Protein AF-A0A075AWJ6-F1 (afdb_monomer_lite)

Organism: Rozella allomycis (strain CSF55) (NCBI:txid988480)

pLDDT: mean 79.57, std 22.64, range [29.86, 98.69]

Foldseek 3Di:
DQDDLLQFQADPPCRSVCLVVCVVVPPPDPDPLVVVLLVPALVNVLVVLLVVLVVVLVVLVVVLVVCCVPVFVVVVVVLVVVLVVLLVVLVCLLVVLVVQLVVLVVQLVVLVVQLVVLVVVLVVLVVVLPPDDDPVNVVSVVVNVVSVVSNVVSVVSNVVSVVSSVVSVVSNVVSNVVSVVSVVVSVVVVVVSVVVSVVVSVVSVVVSVVSSVVSVVSSVVSVVSRDPSVSSVSCSVSRGPHRDHDDDDDDDDPDDPDDDDDDPPPPPPPPVPPPPPCPDDPPVVVVVVVVVVVVPPDDDPPPDPPPPDDDPDPPDDDDDDPPPPPD

Sequence (327 aa):
MSFQFSESFWGNNEDGYKAIRSWLKGIKISSLEFQNFISQSTTRNATETFLLEFERIANSHAKFAQDLKEIVQQPLNEWSLDQSKERKKCKEIMKNTLKNKQNYEMIALKCEEKYHYHCKDFDTLQSSKIGLSGKDYEKLENKIRKAQQLKEESEKEYRVAITKAQDSYHVWRNGTKEALEKLQQLEELRLNQLKVNLMLISNISASVHSSNTMSYDVVRQSLEKCAASKDLDLFIEQFGTGNVIPDALHFKDYYVHSPHTIEDNISIMTIKSGNYVENGTPTSEKSENKLSSFFTKKSPPKQIVEELWVAPDEDILPQIDPNDTNL

Structure (mmCIF, N/CA/C/O backbone):
data_AF-A0A075AWJ6-F1
#
_entry.id   AF-A0A075AWJ6-F1
#
loop_
_atom_site.group_PDB
_atom_site.id
_atom_site.type_symbol
_atom_site.label_atom_id
_atom_site.label_alt_id
_atom_site.label_comp_id
_atom_site.label_asym_id
_atom_site.label_entity_id
_atom_site.label_seq_id
_atom_site.pdbx_PDB_ins_code
_atom_site.Cartn_x
_atom_site.Cartn_y
_atom_site.Cartn_z
_atom_site.occupancy
_atom_site.B_iso_or_equiv
_atom_site.auth_seq_id
_atom_site.auth_comp_id
_atom_site.auth_asym_id
_atom_site.auth_atom_id
_atom_site.pdbx_PDB_model_num
ATOM 1 N N . MET A 1 1 ? 37.959 -4.507 -55.971 1.00 48.84 1 MET A N 1
ATOM 2 C CA . MET A 1 1 ? 39.207 -3.738 -56.138 1.00 48.84 1 MET A CA 1
ATOM 3 C C . MET A 1 1 ? 38.972 -2.487 -55.314 1.00 48.84 1 MET A C 1
ATOM 5 O O . MET A 1 1 ? 37.984 -1.831 -55.592 1.00 48.84 1 MET A O 1
ATOM 9 N N . SER A 1 2 ? 39.696 -2.283 -54.212 1.00 53.38 2 SER A N 1
ATOM 10 C CA . SER A 1 2 ? 39.440 -1.128 -53.335 1.00 53.38 2 SER A CA 1
ATOM 11 C C . SER A 1 2 ? 39.867 0.123 -54.087 1.00 53.38 2 SER A C 1
ATOM 13 O O . SER A 1 2 ? 41.042 0.225 -54.437 1.00 53.38 2 SER A O 1
ATOM 15 N N . PHE A 1 3 ? 38.937 1.031 -54.369 1.00 66.94 3 PHE A N 1
ATOM 16 C CA . PHE A 1 3 ? 39.284 2.266 -55.058 1.00 66.94 3 PHE A CA 1
ATOM 17 C C . PHE A 1 3 ? 40.067 3.172 -54.098 1.00 66.94 3 PHE A C 1
ATOM 19 O O . PHE A 1 3 ? 39.652 3.402 -52.960 1.00 66.94 3 PHE A O 1
ATOM 26 N N . GLN A 1 4 ? 41.226 3.674 -54.532 1.00 80.88 4 GLN A N 1
ATOM 27 C CA . GLN A 1 4 ? 42.004 4.635 -53.753 1.00 80.88 4 GLN A CA 1
ATOM 28 C C . GLN A 1 4 ? 41.717 6.063 -54.210 1.00 80.88 4 GLN A C 1
ATOM 30 O O . GLN A 1 4 ? 41.593 6.348 -55.404 1.00 80.88 4 GLN A O 1
ATOM 35 N N . PHE A 1 5 ? 41.675 7.001 -53.259 1.00 82.31 5 PHE A N 1
ATOM 36 C CA . PHE A 1 5 ? 41.497 8.421 -53.583 1.00 82.31 5 PHE A CA 1
ATOM 37 C C . PHE A 1 5 ? 42.645 8.937 -54.461 1.00 82.31 5 PHE A C 1
ATOM 39 O O . PHE A 1 5 ? 42.409 9.668 -55.420 1.00 82.31 5 PHE A O 1
ATOM 46 N N . SER A 1 6 ? 4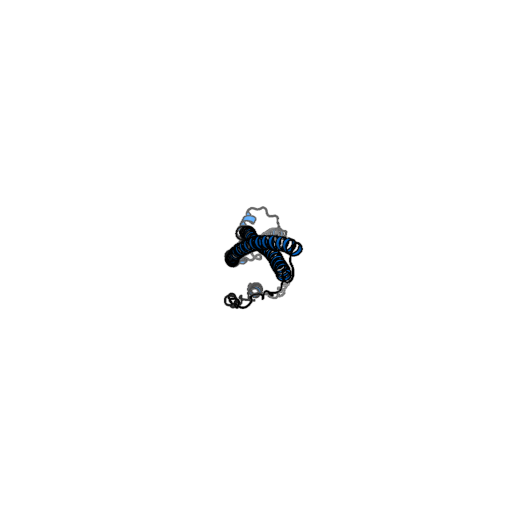3.869 8.479 -54.186 1.00 82.50 6 SER A N 1
ATOM 47 C CA . SER A 1 6 ? 45.076 8.746 -54.976 1.00 82.50 6 SER A CA 1
ATOM 48 C C . SER A 1 6 ? 45.034 8.197 -56.398 1.00 82.50 6 SER A C 1
ATOM 50 O O . SER A 1 6 ? 45.945 8.479 -57.162 1.00 82.50 6 SER A O 1
ATOM 52 N N . GLU A 1 7 ? 44.023 7.419 -56.770 1.00 83.38 7 GLU A N 1
ATOM 53 C CA . GLU A 1 7 ? 43.865 6.859 -58.116 1.00 83.38 7 GLU A CA 1
ATOM 54 C C . GLU A 1 7 ? 42.615 7.399 -58.822 1.00 83.38 7 GLU A C 1
ATOM 56 O O . GLU A 1 7 ? 42.459 7.192 -60.020 1.00 83.38 7 GLU A O 1
ATOM 61 N N . SER A 1 8 ? 41.739 8.113 -58.104 1.00 84.38 8 SER A N 1
ATOM 62 C CA . SER A 1 8 ? 40.376 8.412 -58.576 1.00 84.38 8 SER A CA 1
ATOM 63 C C . SER A 1 8 ? 40.001 9.898 -58.568 1.00 84.38 8 SER A C 1
ATOM 65 O O . SER A 1 8 ? 38.959 10.273 -59.109 1.00 84.38 8 SER A O 1
ATOM 67 N N . PHE A 1 9 ? 40.833 10.751 -57.964 1.00 85.94 9 PHE A N 1
ATOM 68 C CA . PHE A 1 9 ? 40.625 12.201 -57.889 1.00 85.94 9 PHE A CA 1
ATOM 69 C C . PHE A 1 9 ? 41.696 12.966 -58.676 1.00 85.94 9 PHE A C 1
ATOM 71 O O . PHE A 1 9 ? 42.415 13.806 -58.132 1.00 85.94 9 PHE A O 1
ATOM 78 N N . TRP A 1 10 ? 41.790 12.671 -59.972 1.00 86.00 10 TRP A N 1
ATOM 79 C CA . TRP A 1 10 ? 42.642 13.376 -60.933 1.00 86.00 10 TRP A CA 1
ATOM 80 C C . TRP A 1 10 ? 41.796 14.095 -61.992 1.00 86.00 10 TRP A C 1
ATOM 82 O O . TRP A 1 10 ? 40.671 14.496 -61.703 1.00 86.00 10 TRP A O 1
ATOM 92 N N . GLY A 1 11 ? 42.320 14.320 -63.194 1.00 80.88 11 GLY A N 1
ATOM 93 C CA . GLY A 1 11 ? 41.639 15.069 -64.250 1.00 80.88 11 GLY A CA 1
ATOM 94 C C . GLY A 1 11 ? 42.283 16.422 -64.549 1.00 80.88 11 GLY A C 1
ATOM 95 O O . GLY A 1 11 ? 43.162 16.909 -63.833 1.00 80.88 11 GLY A O 1
ATOM 96 N N . ASN A 1 12 ? 41.856 17.020 -65.658 1.00 75.81 12 ASN A N 1
ATOM 97 C CA . ASN A 1 12 ? 42.419 18.269 -66.162 1.00 75.81 12 ASN A CA 1
ATOM 98 C C . ASN A 1 12 ? 42.010 19.464 -65.284 1.00 75.81 12 ASN A C 1
ATOM 100 O O . ASN A 1 12 ? 41.046 19.400 -64.533 1.00 75.81 12 ASN A O 1
ATOM 104 N N . ASN A 1 13 ? 42.736 20.582 -65.382 1.00 78.88 13 ASN A N 1
ATOM 105 C CA . ASN A 1 13 ? 42.351 21.860 -64.761 1.00 78.88 13 ASN A CA 1
ATOM 106 C C . ASN A 1 13 ? 42.054 21.807 -63.245 1.00 78.88 13 ASN A C 1
ATOM 108 O O . ASN A 1 13 ? 41.210 22.564 -62.758 1.00 78.88 13 ASN A O 1
ATOM 112 N N . GLU A 1 14 ? 42.769 20.963 -62.494 1.00 82.06 14 GLU A N 1
ATOM 113 C CA . GLU A 1 14 ? 42.639 20.826 -61.033 1.00 82.06 14 GLU A CA 1
ATOM 114 C C . GLU A 1 14 ? 41.273 20.286 -60.558 1.00 82.06 14 GLU A C 1
ATOM 116 O O . GLU A 1 14 ? 40.878 20.535 -59.416 1.00 82.06 14 GLU A O 1
ATOM 121 N N . ASP A 1 15 ? 40.534 19.552 -61.397 1.00 82.50 15 ASP A N 1
ATOM 122 C CA . ASP A 1 15 ? 39.178 19.077 -61.079 1.00 82.50 15 ASP A CA 1
ATOM 123 C C . ASP A 1 15 ? 39.127 18.214 -59.805 1.00 82.50 15 ASP A C 1
ATOM 125 O O . ASP A 1 15 ? 38.315 18.483 -58.915 1.00 82.50 15 ASP A O 1
ATOM 129 N N . GLY A 1 16 ? 40.056 17.265 -59.640 1.00 83.56 16 GLY A N 1
ATOM 130 C CA . GLY A 1 16 ? 40.158 16.456 -58.417 1.00 83.56 16 GLY A CA 1
ATOM 131 C C . GLY A 1 16 ? 40.450 17.276 -57.156 1.00 83.56 16 GLY A C 1
ATOM 132 O O . GLY A 1 16 ? 39.818 17.085 -56.113 1.00 83.56 16 GLY A O 1
ATOM 133 N N . TYR A 1 17 ? 41.338 18.273 -57.257 1.00 83.31 17 TYR A N 1
ATOM 134 C CA . TYR A 1 17 ? 41.622 19.202 -56.158 1.00 83.31 17 TYR A CA 1
ATOM 135 C C . TYR A 1 17 ? 40.389 20.040 -55.799 1.00 83.31 17 TYR A C 1
ATOM 137 O O . TYR A 1 17 ? 40.070 20.201 -54.618 1.00 83.31 17 TYR A O 1
ATOM 145 N N . LYS A 1 18 ? 39.664 20.554 -56.799 1.00 83.31 18 LYS A N 1
ATOM 146 C CA . LYS A 1 18 ? 38.433 21.327 -56.598 1.00 83.31 18 LYS A CA 1
ATOM 147 C C . LYS A 1 18 ? 37.347 20.480 -55.941 1.00 83.31 18 LYS A C 1
ATOM 149 O O . LYS A 1 18 ? 36.736 20.964 -54.989 1.00 83.31 18 LYS A O 1
ATOM 154 N N . ALA A 1 19 ? 37.148 19.236 -56.379 1.00 81.56 19 ALA A N 1
ATOM 155 C CA . ALA A 1 19 ? 36.161 18.314 -55.817 1.00 81.56 19 ALA A CA 1
ATOM 156 C C . ALA A 1 19 ? 36.423 18.029 -54.326 1.00 81.56 19 ALA A C 1
ATOM 158 O O . ALA A 1 19 ? 35.561 18.305 -53.485 1.00 81.56 19 ALA A O 1
ATOM 159 N N . ILE A 1 20 ? 37.640 17.595 -53.971 1.00 83.06 20 ILE A N 1
ATOM 160 C CA . ILE A 1 20 ? 38.018 17.309 -52.575 1.00 83.06 20 ILE A CA 1
ATOM 161 C C . ILE A 1 20 ? 37.979 18.577 -51.720 1.00 83.06 20 ILE A C 1
ATOM 163 O O . ILE A 1 20 ? 37.466 18.560 -50.602 1.00 83.06 20 ILE A O 1
ATOM 167 N N . ARG A 1 21 ? 38.497 19.706 -52.222 1.00 81.69 21 ARG A N 1
ATOM 168 C CA . ARG A 1 21 ? 38.494 20.975 -51.479 1.00 81.69 21 ARG A CA 1
ATOM 169 C C . ARG A 1 21 ? 37.079 21.462 -51.202 1.00 81.69 21 ARG A C 1
ATOM 171 O O . ARG A 1 21 ? 36.834 22.024 -50.135 1.00 81.69 21 ARG A O 1
ATOM 178 N N . SER A 1 22 ? 36.178 21.289 -52.162 1.00 78.06 22 SER A N 1
ATOM 179 C CA . SER A 1 22 ? 34.771 21.624 -51.992 1.00 78.06 22 SER A CA 1
ATOM 180 C C . SER A 1 22 ? 34.176 20.758 -50.880 1.00 78.06 22 SER A C 1
ATOM 182 O O . SER A 1 22 ? 33.694 21.305 -49.891 1.00 78.06 22 SER A O 1
ATOM 184 N N . TRP A 1 23 ? 34.351 19.433 -50.952 1.00 74.56 23 TRP A N 1
ATOM 185 C CA . TRP A 1 23 ? 33.930 18.493 -49.906 1.00 74.56 23 TRP A CA 1
ATOM 186 C C . TRP A 1 23 ? 34.481 18.847 -48.509 1.00 74.56 23 TRP A C 1
ATOM 188 O O . TRP A 1 23 ? 33.704 18.998 -47.566 1.00 74.56 23 TRP A O 1
ATOM 198 N N . LEU A 1 24 ? 35.792 19.090 -48.380 1.00 76.94 24 LEU A N 1
ATOM 199 C CA . LEU A 1 24 ? 36.459 19.453 -47.117 1.00 76.94 24 LEU A CA 1
ATOM 200 C C . LEU A 1 24 ? 35.957 20.765 -46.507 1.00 76.94 24 LEU A C 1
ATOM 202 O O . LEU A 1 24 ? 35.976 20.928 -45.289 1.00 76.94 24 LEU A O 1
ATOM 206 N N . LYS A 1 25 ? 35.513 21.718 -47.333 1.00 74.94 25 LYS A N 1
ATOM 207 C CA . LYS A 1 25 ? 34.946 22.987 -46.857 1.00 74.94 25 LYS A CA 1
ATOM 208 C C . LYS A 1 25 ? 33.529 22.840 -46.302 1.00 74.94 25 LYS A C 1
ATOM 210 O O . LYS A 1 25 ? 32.949 23.846 -45.899 1.00 74.94 25 LYS A O 1
ATOM 215 N N . GLY A 1 26 ? 32.988 21.620 -46.262 1.00 63.88 26 GLY A N 1
ATOM 216 C CA . GLY A 1 26 ? 31.634 21.359 -45.805 1.00 63.88 26 GLY A CA 1
ATOM 217 C C . GLY A 1 26 ? 30.651 22.086 -46.706 1.00 63.88 26 GLY A C 1
ATOM 218 O O . GLY A 1 26 ? 30.010 23.050 -46.286 1.00 63.88 26 GLY A O 1
ATOM 219 N N . ILE A 1 27 ? 30.551 21.669 -47.972 1.00 55.56 27 ILE A N 1
ATOM 220 C CA . ILE A 1 27 ? 29.470 22.177 -48.812 1.00 55.56 27 ILE A CA 1
ATOM 221 C C . ILE A 1 27 ? 28.159 21.861 -48.081 1.00 55.56 27 ILE A C 1
ATOM 223 O O . ILE A 1 27 ? 27.871 20.711 -47.745 1.00 55.56 27 ILE A O 1
ATOM 227 N N . LYS A 1 28 ? 27.343 22.893 -47.855 1.00 52.22 28 LYS A N 1
ATOM 228 C CA . LYS A 1 28 ? 25.908 22.749 -47.602 1.00 52.22 28 LYS A CA 1
ATOM 229 C C . LYS A 1 28 ? 25.271 22.153 -48.864 1.00 52.22 28 LYS A C 1
ATOM 231 O O . LYS A 1 28 ? 24.690 22.883 -49.662 1.00 52.22 28 LYS A O 1
ATOM 236 N N . ILE A 1 29 ? 25.464 20.859 -49.122 1.00 51.81 29 ILE A N 1
ATOM 237 C CA . ILE A 1 29 ? 24.935 20.216 -50.327 1.00 51.81 29 ILE A CA 1
ATOM 238 C C . ILE A 1 29 ? 23.455 19.940 -50.094 1.00 51.81 29 ILE A C 1
ATOM 240 O O . ILE A 1 29 ? 23.087 19.010 -49.384 1.00 51.81 29 ILE A O 1
ATOM 244 N N . SER A 1 30 ? 22.608 20.753 -50.722 1.00 53.19 30 SER A N 1
ATOM 245 C CA . SER A 1 30 ? 21.189 20.456 -50.927 1.00 53.19 30 SER A CA 1
ATOM 246 C C . SER A 1 30 ? 20.942 19.607 -52.186 1.00 53.19 30 SER A C 1
ATOM 248 O O . SER A 1 30 ? 19.797 19.496 -52.613 1.00 53.19 30 SER A O 1
ATOM 250 N N . SER A 1 31 ? 21.988 19.065 -52.830 1.00 60.31 31 SER A N 1
ATOM 251 C CA . SER A 1 31 ? 21.837 18.192 -54.002 1.00 60.31 31 SER A CA 1
ATOM 252 C C . SER A 1 31 ? 21.219 16.857 -53.590 1.00 60.31 31 SER A C 1
ATOM 254 O O . SER A 1 31 ? 21.686 16.202 -52.655 1.00 60.31 31 SER A O 1
ATOM 256 N N . LEU A 1 32 ? 20.199 16.449 -54.342 1.00 61.03 32 LEU A N 1
ATOM 257 C CA . LEU A 1 32 ? 19.552 15.142 -54.266 1.00 61.03 32 LEU A CA 1
ATOM 258 C C . LEU A 1 32 ? 20.569 13.993 -54.372 1.00 61.03 32 LEU A C 1
ATOM 260 O O . LEU A 1 32 ? 20.418 12.970 -53.719 1.00 61.03 32 LEU A O 1
ATOM 264 N N . GLU A 1 33 ? 21.648 14.184 -55.131 1.00 60.81 33 GLU A N 1
ATOM 265 C CA . GLU A 1 33 ? 22.717 13.196 -55.294 1.00 60.81 33 GLU A CA 1
ATOM 266 C C . GLU A 1 33 ? 23.448 12.937 -53.977 1.00 60.81 33 GLU A C 1
ATOM 268 O O . GLU A 1 33 ? 23.669 11.787 -53.624 1.00 60.81 33 GLU A O 1
ATOM 273 N N . PHE A 1 34 ? 23.763 13.974 -53.197 1.00 64.44 34 PHE A N 1
ATOM 274 C CA . PHE A 1 34 ? 24.397 13.787 -51.890 1.00 64.44 34 PHE A CA 1
ATOM 275 C C . PHE A 1 34 ? 23.423 13.183 -50.878 1.00 64.44 34 PHE A C 1
ATOM 277 O O . PHE A 1 34 ? 23.815 12.345 -50.077 1.00 64.44 34 PHE A O 1
ATOM 284 N N . GLN A 1 35 ? 22.136 13.533 -50.933 1.00 63.03 35 GLN A N 1
ATOM 285 C CA . GLN A 1 35 ? 21.127 12.847 -50.120 1.00 63.03 35 GLN A CA 1
ATOM 286 C C . GLN A 1 35 ? 21.037 11.352 -50.477 1.00 63.03 35 GLN A C 1
ATOM 288 O O . GLN A 1 35 ? 20.997 10.519 -49.573 1.00 63.03 35 GLN A O 1
ATOM 293 N N . ASN A 1 36 ? 21.114 11.009 -51.766 1.00 65.94 36 ASN A N 1
ATOM 294 C CA . ASN A 1 36 ? 21.144 9.627 -52.247 1.00 65.94 36 ASN A CA 1
ATOM 295 C C . ASN A 1 36 ? 22.445 8.897 -51.859 1.00 65.94 36 ASN A C 1
ATOM 297 O O . ASN A 1 36 ? 22.360 7.785 -51.341 1.00 65.94 36 ASN A O 1
ATOM 301 N N . PHE A 1 37 ? 23.618 9.529 -52.014 1.00 68.81 37 PHE A N 1
ATOM 302 C CA . PHE A 1 37 ? 24.925 9.028 -51.547 1.00 68.81 37 PHE A CA 1
ATOM 303 C C . PHE A 1 37 ? 24.821 8.604 -50.091 1.00 68.81 37 PHE A C 1
ATOM 305 O O . PHE A 1 37 ? 25.123 7.483 -49.682 1.00 68.81 37 PHE A O 1
ATOM 312 N N . ILE A 1 38 ? 24.334 9.551 -49.299 1.00 67.38 38 ILE A N 1
ATOM 313 C CA . ILE A 1 38 ? 24.293 9.392 -47.880 1.00 67.38 38 ILE A CA 1
A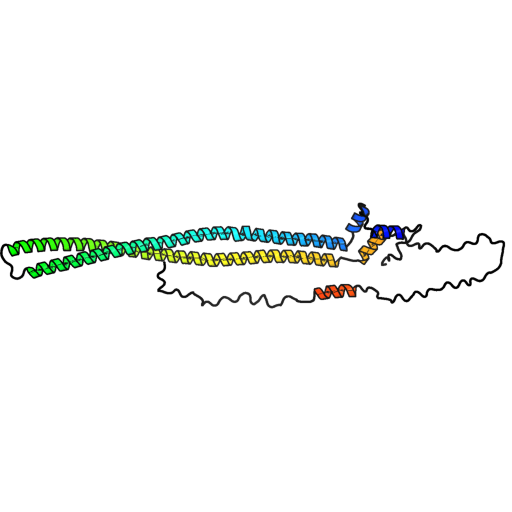TOM 314 C C . ILE A 1 38 ? 23.251 8.316 -47.483 1.00 67.38 38 ILE A C 1
ATOM 316 O O . ILE A 1 38 ? 23.498 7.569 -46.542 1.00 67.38 38 ILE A O 1
ATOM 320 N N . SER A 1 39 ? 22.138 8.168 -48.213 1.00 69.06 39 SER A N 1
ATOM 321 C CA . SER A 1 39 ? 21.152 7.094 -47.977 1.00 69.06 39 SER A CA 1
ATOM 322 C C . SER A 1 39 ? 21.683 5.676 -48.251 1.00 69.06 39 SER A C 1
ATOM 324 O O . SER A 1 39 ? 21.166 4.696 -47.714 1.00 69.06 39 SER A O 1
ATOM 326 N N . GLN A 1 40 ? 22.732 5.549 -49.070 1.00 78.81 40 GLN A N 1
ATOM 327 C CA . GLN A 1 40 ? 23.372 4.268 -49.388 1.00 78.81 40 GLN A CA 1
ATOM 328 C C . GLN A 1 40 ? 24.562 3.954 -48.471 1.00 78.81 40 GLN A C 1
ATOM 330 O O . GLN A 1 40 ? 25.015 2.809 -48.435 1.00 78.81 40 GLN A O 1
ATOM 335 N N . SER A 1 41 ? 25.041 4.934 -47.694 1.00 86.62 41 SER A N 1
ATOM 336 C CA . SER A 1 41 ? 26.127 4.733 -46.732 1.00 86.62 41 SER A CA 1
ATOM 337 C C . SER A 1 41 ? 25.718 3.744 -45.644 1.00 86.62 41 SER 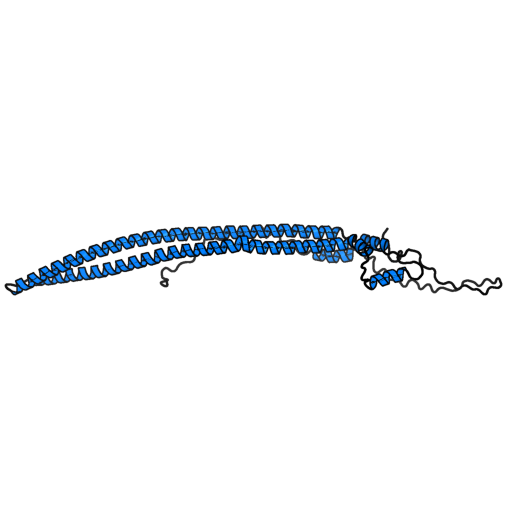A C 1
ATOM 339 O O . SER A 1 41 ? 24.764 3.947 -44.887 1.00 86.62 41 SER A O 1
ATOM 341 N N . THR A 1 42 ? 26.512 2.686 -45.515 1.00 90.50 42 THR A N 1
ATOM 342 C CA . THR A 1 42 ? 26.352 1.667 -44.476 1.00 90.50 42 THR A CA 1
ATOM 343 C C . THR A 1 42 ? 26.542 2.260 -43.079 1.00 90.50 42 THR A C 1
ATOM 345 O O . THR A 1 42 ? 25.764 1.957 -42.173 1.00 90.50 42 THR A O 1
ATOM 348 N N . THR A 1 43 ? 27.503 3.177 -42.912 1.00 87.62 43 THR A N 1
ATOM 349 C CA . THR A 1 43 ? 27.779 3.849 -41.633 1.00 87.62 43 THR A CA 1
ATOM 350 C C . THR A 1 43 ? 26.653 4.792 -41.222 1.00 87.62 43 THR A C 1
ATOM 352 O O . THR A 1 43 ? 26.270 4.833 -40.046 1.00 87.62 43 THR A O 1
ATOM 355 N N . ARG A 1 44 ? 26.073 5.543 -42.170 1.00 86.94 44 ARG A N 1
ATOM 356 C CA . ARG A 1 44 ? 24.910 6.371 -41.841 1.00 86.94 44 ARG A CA 1
ATOM 357 C C . ARG A 1 44 ? 23.710 5.519 -41.480 1.00 86.94 44 ARG A C 1
ATOM 359 O O . ARG A 1 44 ? 23.095 5.804 -40.460 1.00 86.94 44 ARG A O 1
ATOM 366 N N . ASN A 1 45 ? 23.395 4.494 -42.265 1.00 89.94 45 ASN A N 1
ATOM 367 C CA . ASN A 1 45 ? 22.241 3.637 -41.992 1.00 89.94 45 ASN A CA 1
ATOM 368 C C . ASN A 1 45 ? 22.328 3.013 -40.589 1.00 89.94 45 ASN A C 1
ATOM 370 O O . ASN A 1 45 ? 21.324 2.937 -39.877 1.00 89.94 45 ASN A O 1
ATOM 374 N N . ALA A 1 46 ? 23.534 2.658 -40.133 1.00 91.25 46 ALA A N 1
ATOM 375 C CA . ALA A 1 46 ? 23.750 2.221 -38.758 1.00 91.25 46 ALA A CA 1
ATOM 376 C C . ALA A 1 46 ? 23.592 3.330 -37.712 1.00 91.25 46 ALA A C 1
ATOM 378 O O . ALA A 1 46 ? 23.051 3.077 -36.638 1.00 91.25 46 ALA A O 1
ATOM 379 N N . THR A 1 47 ? 24.004 4.558 -38.024 1.00 88.94 47 THR A N 1
ATOM 380 C CA . THR A 1 47 ? 23.798 5.723 -37.149 1.00 88.94 47 THR A CA 1
ATOM 381 C C . THR A 1 47 ? 22.313 6.080 -37.029 1.00 88.94 47 THR A C 1
ATOM 383 O O . THR A 1 47 ? 21.832 6.336 -35.931 1.00 88.94 47 THR A O 1
ATOM 386 N N . GLU A 1 48 ? 21.558 6.053 -38.127 1.00 91.69 48 GLU A N 1
ATOM 387 C CA . GLU A 1 48 ? 20.106 6.267 -38.111 1.00 91.69 48 GLU A CA 1
ATOM 388 C C . GLU A 1 48 ? 19.395 5.161 -37.327 1.00 91.69 48 GLU A C 1
ATOM 390 O O . GLU A 1 48 ? 18.567 5.458 -36.469 1.00 91.69 48 GLU A O 1
ATOM 395 N N . THR A 1 49 ? 19.777 3.898 -37.542 1.00 94.12 49 THR A N 1
ATOM 396 C CA . THR A 1 49 ? 19.258 2.766 -36.759 1.00 94.12 49 THR A CA 1
ATOM 397 C C . THR A 1 49 ? 19.553 2.942 -35.270 1.00 94.12 49 THR A C 1
ATOM 399 O O . THR A 1 49 ? 18.663 2.758 -34.447 1.00 94.12 49 THR A O 1
ATOM 402 N N . PHE A 1 50 ? 20.770 3.361 -34.909 1.00 94.06 50 PHE A N 1
ATOM 403 C CA . PHE A 1 50 ? 21.128 3.675 -33.526 1.00 94.06 50 PHE A CA 1
ATOM 404 C C . PHE A 1 50 ? 20.195 4.729 -32.920 1.00 94.06 50 PHE A C 1
ATOM 406 O O . PHE A 1 50 ? 19.653 4.512 -31.838 1.00 94.06 50 PHE A O 1
ATOM 413 N N . LEU A 1 51 ? 19.976 5.849 -33.613 1.00 94.62 51 LEU A N 1
ATOM 414 C CA . LEU A 1 51 ? 19.114 6.926 -33.121 1.00 94.62 51 LEU A CA 1
ATOM 415 C C . LEU A 1 51 ? 17.666 6.454 -32.934 1.00 94.62 51 LEU A C 1
ATOM 417 O O . LEU A 1 51 ? 17.078 6.706 -31.884 1.00 94.62 51 LEU A O 1
ATOM 421 N N . LEU A 1 52 ? 17.122 5.722 -33.910 1.00 96.62 52 LEU A N 1
ATOM 422 C CA . LEU A 1 52 ? 15.761 5.182 -33.859 1.00 96.62 52 LEU A CA 1
ATOM 423 C C . LEU A 1 52 ? 15.577 4.172 -32.720 1.00 96.62 52 LEU A C 1
ATOM 425 O O . LEU A 1 52 ? 14.576 4.215 -32.007 1.00 96.62 52 LEU A O 1
ATOM 429 N N . GLU A 1 53 ? 16.532 3.264 -32.520 1.00 97.62 53 GLU A N 1
ATOM 430 C CA . GLU A 1 53 ? 16.452 2.276 -31.440 1.00 97.62 53 GLU A CA 1
ATOM 431 C C . GLU A 1 53 ? 16.614 2.919 -30.056 1.00 97.62 53 GLU A C 1
ATOM 433 O O . GLU A 1 53 ? 15.932 2.527 -29.110 1.00 97.62 53 GLU A O 1
ATOM 438 N N . PHE A 1 54 ? 17.439 3.960 -29.919 1.00 96.25 54 PHE A N 1
ATOM 439 C CA . PHE A 1 54 ? 17.537 4.708 -28.662 1.00 96.25 54 PHE A CA 1
ATOM 440 C C . PHE A 1 54 ? 16.291 5.552 -28.375 1.00 96.25 54 PHE A C 1
ATOM 442 O O . PHE A 1 54 ? 15.895 5.670 -27.214 1.00 96.25 54 PHE A O 1
ATOM 449 N N . GLU A 1 55 ? 15.624 6.076 -29.402 1.00 97.19 55 GLU A N 1
ATOM 450 C CA . GLU A 1 55 ? 14.303 6.691 -29.254 1.00 97.19 55 GLU A CA 1
ATOM 451 C C . GLU A 1 55 ? 13.256 5.661 -28.797 1.00 97.19 55 GLU A C 1
ATOM 453 O O . GLU A 1 55 ? 12.474 5.935 -27.885 1.00 97.19 55 GLU A O 1
ATOM 458 N N . ARG A 1 56 ? 13.274 4.439 -29.350 1.00 96.44 56 ARG A N 1
ATOM 459 C CA . ARG A 1 56 ? 12.408 3.334 -28.893 1.00 96.44 56 ARG A CA 1
ATOM 460 C C . ARG A 1 56 ? 12.649 2.976 -27.429 1.00 96.44 56 ARG A C 1
ATOM 462 O O . ARG A 1 56 ? 11.678 2.819 -26.692 1.00 96.44 56 ARG A O 1
ATOM 469 N N . ILE A 1 57 ? 13.907 2.902 -26.993 1.00 97.62 57 ILE A N 1
ATOM 470 C CA . ILE A 1 57 ? 14.266 2.665 -25.584 1.00 97.62 57 ILE A CA 1
ATOM 471 C C . ILE A 1 57 ? 13.779 3.818 -24.693 1.00 97.62 57 ILE A C 1
ATOM 473 O O . ILE A 1 57 ? 13.224 3.589 -23.621 1.00 97.62 57 ILE A O 1
ATOM 477 N N . ALA A 1 58 ? 13.944 5.071 -25.121 1.00 97.38 58 ALA A N 1
ATOM 478 C CA . ALA A 1 58 ? 13.432 6.213 -24.366 1.00 97.38 58 ALA A CA 1
ATOM 479 C C . ALA A 1 58 ? 11.903 6.137 -24.204 1.00 97.38 58 ALA A C 1
ATOM 481 O O . ALA A 1 58 ? 11.379 6.293 -23.098 1.00 97.38 58 ALA A O 1
ATOM 482 N N . ASN A 1 59 ? 11.193 5.812 -25.286 1.00 96.50 59 ASN A N 1
ATOM 483 C CA . ASN A 1 59 ? 9.743 5.646 -25.286 1.00 96.50 59 ASN A CA 1
ATOM 484 C C . ASN A 1 59 ? 9.283 4.444 -24.443 1.00 96.50 59 ASN A C 1
ATOM 486 O O . ASN A 1 59 ? 8.258 4.539 -23.765 1.00 96.50 59 ASN A O 1
ATOM 490 N N . SER A 1 60 ? 10.034 3.336 -24.421 1.00 96.44 60 SER A N 1
ATOM 491 C CA . SER A 1 60 ? 9.716 2.171 -23.582 1.00 96.44 60 SER A CA 1
ATOM 492 C C . SER A 1 60 ? 9.794 2.517 -22.090 1.00 96.44 60 SER A C 1
ATOM 494 O O . SER A 1 60 ? 8.898 2.156 -21.326 1.00 96.44 60 SER A O 1
ATOM 496 N N . HIS A 1 61 ? 10.796 3.298 -21.675 1.00 96.12 61 HIS A N 1
ATOM 497 C CA . HIS A 1 61 ? 10.914 3.795 -20.303 1.00 96.12 61 HIS A CA 1
ATOM 498 C C . HIS A 1 61 ? 9.858 4.852 -19.954 1.00 96.12 61 HIS A C 1
ATOM 500 O O . HIS A 1 61 ? 9.356 4.862 -18.828 1.00 96.12 61 HIS A O 1
ATOM 506 N N . ALA A 1 62 ? 9.481 5.716 -20.899 1.00 96.81 62 ALA A N 1
ATOM 507 C CA . ALA A 1 62 ? 8.379 6.656 -20.700 1.00 96.81 62 ALA A CA 1
ATOM 508 C C . ALA A 1 62 ? 7.054 5.912 -20.465 1.00 96.81 62 ALA A C 1
ATOM 510 O O . ALA A 1 62 ? 6.336 6.205 -19.505 1.00 96.81 62 ALA A O 1
ATOM 511 N N . LYS A 1 63 ? 6.777 4.883 -21.277 1.00 94.50 63 LYS A N 1
ATOM 512 C CA . LYS A 1 63 ? 5.621 4.002 -21.092 1.00 94.50 63 LYS A CA 1
ATOM 513 C C . LYS A 1 63 ? 5.684 3.248 -19.764 1.00 94.50 63 LYS A C 1
ATOM 515 O O . LYS A 1 63 ? 4.683 3.188 -19.064 1.00 94.50 63 LYS A O 1
ATOM 520 N N . PHE A 1 64 ? 6.850 2.733 -19.379 1.00 95.56 64 PHE A N 1
ATOM 521 C CA . PHE A 1 64 ? 7.038 2.070 -18.088 1.00 95.56 64 PHE A CA 1
ATOM 522 C C . PHE A 1 64 ? 6.641 2.963 -16.908 1.00 95.56 64 PHE A C 1
ATOM 524 O O . PHE A 1 64 ? 5.911 2.532 -16.018 1.00 95.56 64 PHE A O 1
ATOM 531 N N . ALA A 1 65 ? 7.089 4.220 -16.912 1.00 96.62 65 ALA A N 1
ATOM 532 C CA . ALA A 1 65 ? 6.735 5.179 -15.871 1.00 96.62 65 ALA A CA 1
ATOM 533 C C . ALA A 1 65 ? 5.222 5.457 -15.830 1.00 96.62 65 ALA A C 1
ATOM 535 O O . ALA A 1 65 ? 4.649 5.584 -14.746 1.00 96.62 65 ALA A O 1
ATOM 536 N N . GLN A 1 66 ? 4.569 5.517 -16.995 1.00 96.19 66 GLN A N 1
ATOM 537 C CA . GLN A 1 66 ? 3.116 5.648 -17.087 1.00 96.19 66 GLN A CA 1
ATOM 538 C C . GLN A 1 66 ? 2.397 4.411 -16.532 1.00 96.19 66 GLN A C 1
ATOM 540 O O . GLN A 1 66 ? 1.519 4.555 -15.683 1.00 96.19 66 GLN A O 1
ATOM 545 N N . ASP A 1 67 ? 2.814 3.210 -16.935 1.00 93.44 67 ASP A N 1
ATOM 546 C CA . ASP A 1 67 ? 2.229 1.947 -16.481 1.00 93.44 67 ASP A CA 1
ATOM 547 C C . ASP A 1 67 ? 2.379 1.793 -14.950 1.00 93.44 67 ASP A C 1
ATOM 549 O O . ASP A 1 67 ? 1.426 1.419 -14.267 1.00 93.44 67 ASP A O 1
ATOM 553 N N . LEU A 1 68 ? 3.524 2.172 -14.363 1.00 95.25 6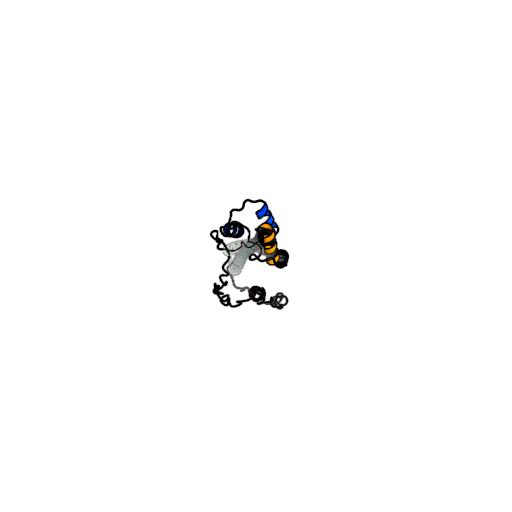8 LEU A N 1
ATOM 554 C CA . LEU A 1 68 ? 3.696 2.201 -12.901 1.00 95.25 68 LEU A CA 1
ATOM 555 C C . LEU A 1 68 ? 2.711 3.152 -12.211 1.00 95.25 68 LEU A C 1
ATOM 557 O O . LEU A 1 68 ? 2.199 2.847 -11.133 1.00 95.25 68 LEU A O 1
ATOM 561 N N . LYS A 1 69 ? 2.438 4.309 -12.812 1.00 95.56 69 LYS A N 1
ATOM 562 C CA . LYS A 1 69 ? 1.525 5.299 -12.240 1.00 95.56 69 LYS A CA 1
ATOM 563 C C . LYS A 1 69 ? 0.068 4.840 -12.316 1.00 95.56 69 LYS A C 1
ATOM 565 O O . LYS A 1 69 ? -0.646 4.908 -11.317 1.00 95.56 69 LYS A O 1
ATOM 570 N N . GLU A 1 70 ? -0.368 4.392 -13.486 1.00 95.19 70 GLU A N 1
ATOM 571 C CA . GLU A 1 70 ? -1.775 4.085 -13.771 1.00 95.19 70 GLU A CA 1
ATOM 572 C C . GLU A 1 70 ? -2.181 2.695 -13.276 1.00 95.19 70 GLU A C 1
ATOM 574 O O . GLU A 1 70 ? -3.257 2.533 -12.711 1.00 95.19 70 GLU A O 1
ATOM 579 N N . ILE A 1 71 ? -1.316 1.693 -13.436 1.00 93.12 71 ILE A N 1
ATOM 580 C CA . ILE A 1 71 ? -1.657 0.295 -13.137 1.00 93.12 71 ILE A CA 1
ATOM 581 C C . ILE A 1 71 ? -1.309 -0.061 -11.687 1.00 93.12 71 ILE A C 1
ATOM 583 O O . ILE A 1 71 ? -1.974 -0.898 -11.081 1.00 93.12 71 ILE A O 1
ATOM 587 N N . VAL A 1 72 ? -0.280 0.567 -11.105 1.00 92.69 72 VAL A N 1
ATOM 588 C CA . VAL A 1 72 ? 0.184 0.228 -9.750 1.00 92.69 72 VAL A CA 1
ATOM 589 C C . VAL A 1 72 ? -0.159 1.319 -8.742 1.00 92.69 72 VAL A C 1
ATOM 591 O O . VAL A 1 72 ? -0.857 1.059 -7.763 1.00 92.69 72 VAL A O 1
ATOM 594 N N . GLN A 1 73 ? 0.327 2.543 -8.953 1.00 94.25 73 GLN A N 1
ATOM 595 C CA . GLN A 1 73 ? 0.246 3.599 -7.943 1.00 94.25 73 GLN A CA 1
ATOM 596 C C . GLN A 1 73 ? -1.195 4.052 -7.679 1.00 94.25 73 GLN A C 1
ATOM 598 O O . GLN A 1 73 ? -1.592 4.167 -6.519 1.00 94.25 73 GLN A O 1
ATOM 603 N N . GLN A 1 74 ? -1.976 4.323 -8.727 1.00 95.25 74 GLN A N 1
ATOM 604 C CA . GLN A 1 74 ? -3.361 4.781 -8.589 1.00 95.25 74 GLN A CA 1
ATOM 605 C C . GLN A 1 74 ? -4.252 3.753 -7.864 1.00 95.25 74 GLN A C 1
ATOM 607 O O . GLN A 1 74 ? -4.791 4.111 -6.812 1.00 95.25 74 GLN A O 1
ATOM 612 N N . PRO A 1 75 ? -4.331 2.478 -8.299 1.00 93.62 75 PRO A N 1
ATOM 613 C CA . PRO A 1 75 ? -5.131 1.471 -7.600 1.00 93.62 75 PRO A CA 1
ATOM 614 C C . PRO A 1 75 ? -4.677 1.239 -6.158 1.00 93.62 75 PRO A C 1
ATOM 616 O O . PRO A 1 75 ? -5.502 1.061 -5.263 1.00 93.62 75 PRO A O 1
ATOM 619 N N . LEU A 1 76 ? -3.364 1.282 -5.897 1.00 93.75 76 LEU A N 1
ATOM 620 C CA . LEU A 1 76 ? -2.834 1.123 -4.543 1.00 93.75 76 LEU A CA 1
ATOM 621 C C . LEU A 1 76 ? -3.247 2.278 -3.620 1.00 93.75 76 LEU A C 1
ATOM 623 O O . LEU A 1 76 ? -3.558 2.046 -2.451 1.00 93.75 76 LEU A O 1
ATOM 627 N N . ASN A 1 77 ? -3.278 3.512 -4.127 1.00 93.94 77 ASN A N 1
ATOM 628 C CA . ASN A 1 77 ? -3.729 4.672 -3.360 1.00 93.94 77 ASN A CA 1
ATOM 629 C C . ASN A 1 77 ? -5.222 4.582 -3.018 1.00 93.94 77 ASN A C 1
ATOM 631 O O . ASN A 1 77 ? -5.597 4.820 -1.870 1.00 93.94 77 ASN A O 1
ATOM 635 N N . GLU A 1 78 ? -6.061 4.214 -3.988 1.00 94.62 78 GLU A N 1
ATOM 636 C CA . GLU A 1 78 ? -7.502 4.017 -3.781 1.00 94.62 78 GLU A CA 1
ATOM 637 C C . GLU A 1 78 ? -7.765 2.922 -2.744 1.00 94.62 78 GLU A C 1
ATOM 639 O O . GLU A 1 78 ? -8.448 3.147 -1.742 1.00 94.62 78 GLU A O 1
ATOM 644 N N . TRP A 1 79 ? -7.116 1.771 -2.912 1.00 94.75 79 TRP A N 1
ATOM 645 C CA . TRP A 1 79 ? -7.205 0.660 -1.974 1.00 94.75 79 TRP A CA 1
ATOM 646 C C . TRP A 1 79 ? -6.721 1.040 -0.565 1.00 94.75 79 TRP A C 1
ATOM 648 O O . TRP A 1 79 ? -7.349 0.674 0.430 1.00 94.75 79 TRP A O 1
ATOM 658 N N . SER A 1 80 ? -5.638 1.819 -0.455 1.00 94.25 80 SER A N 1
ATOM 659 C CA . SER A 1 80 ? -5.102 2.296 0.829 1.00 94.25 80 SER A CA 1
ATOM 660 C C . SER A 1 80 ? -6.096 3.194 1.575 1.00 94.25 80 SER A C 1
ATOM 662 O O . SER A 1 80 ? -6.252 3.081 2.799 1.00 94.25 80 SER A O 1
ATOM 664 N N . LEU A 1 81 ? -6.816 4.055 0.846 1.00 95.44 81 LEU A N 1
ATOM 665 C CA . LEU A 1 81 ? -7.872 4.895 1.411 1.00 95.44 81 LEU A CA 1
ATOM 666 C C . LEU A 1 81 ? -9.025 4.049 1.954 1.00 95.44 81 LEU A C 1
ATOM 668 O O . LEU A 1 81 ? -9.490 4.299 3.068 1.00 95.44 81 LEU A O 1
ATOM 672 N N . ASP A 1 82 ? -9.462 3.035 1.213 1.00 95.31 82 ASP A N 1
ATOM 673 C CA . ASP A 1 82 ? -10.552 2.156 1.644 1.00 95.31 82 ASP A CA 1
ATOM 674 C C . ASP A 1 82 ? -10.161 1.301 2.851 1.00 95.31 82 ASP A C 1
ATOM 676 O O . ASP A 1 82 ? -10.892 1.240 3.841 1.00 95.31 82 ASP A O 1
ATOM 680 N N . GLN A 1 83 ? -8.946 0.764 2.851 1.00 95.94 83 GLN A N 1
ATOM 681 C CA . GLN A 1 83 ? -8.341 0.107 4.008 1.00 95.94 83 GLN A CA 1
ATOM 682 C C . GLN A 1 83 ? -8.316 0.997 5.255 1.00 95.94 83 GLN A C 1
ATOM 684 O O . GLN A 1 83 ? -8.662 0.563 6.356 1.00 95.94 83 GLN A O 1
ATOM 689 N N . SER A 1 84 ? -7.941 2.268 5.099 1.00 95.50 84 SER A N 1
ATOM 690 C CA . SER A 1 84 ? -7.942 3.236 6.198 1.00 95.50 84 SER A CA 1
ATOM 691 C C . SER A 1 84 ? -9.348 3.462 6.768 1.00 95.50 84 SER A C 1
ATOM 693 O O . SER A 1 84 ? -9.524 3.500 7.991 1.00 95.50 84 SER A O 1
ATOM 695 N N . LYS A 1 85 ? -10.372 3.545 5.905 1.00 97.38 85 LYS A N 1
ATOM 696 C CA . LYS A 1 85 ? -11.777 3.676 6.330 1.00 97.38 85 LYS A CA 1
ATOM 697 C C . LYS A 1 85 ? -12.234 2.461 7.138 1.00 97.38 85 LYS A C 1
ATOM 699 O O . LYS A 1 85 ? -12.830 2.640 8.200 1.00 97.38 85 LYS A O 1
ATOM 704 N N . GLU A 1 86 ? -11.935 1.248 6.680 1.00 97.25 86 GLU A N 1
ATOM 705 C CA . GLU A 1 86 ? -12.333 0.018 7.378 1.00 97.25 86 GLU A CA 1
ATOM 706 C C . GLU A 1 86 ? -11.626 -0.138 8.732 1.00 97.25 86 GLU A C 1
ATOM 708 O O . GLU A 1 86 ? -12.279 -0.420 9.741 1.00 97.25 86 GLU A O 1
ATOM 713 N N . ARG A 1 87 ? -10.320 0.162 8.813 1.00 97.69 87 ARG A N 1
ATOM 714 C CA . ARG A 1 87 ? -9.599 0.194 10.100 1.00 97.69 87 ARG A CA 1
ATOM 715 C C . ARG A 1 87 ? -10.198 1.210 11.069 1.00 97.69 87 ARG A C 1
ATOM 717 O O . ARG A 1 87 ? -10.342 0.921 12.258 1.00 97.69 87 ARG A O 1
ATOM 724 N N . LYS A 1 88 ? -10.582 2.393 10.575 1.00 97.81 88 LYS A N 1
ATOM 725 C CA . LYS A 1 88 ? -11.221 3.427 11.399 1.00 97.81 88 LYS A CA 1
ATOM 726 C C . LYS A 1 88 ? -12.553 2.944 11.973 1.00 97.81 88 LYS A C 1
ATOM 728 O O . LYS A 1 88 ? -12.795 3.162 13.156 1.00 97.81 88 LYS A O 1
ATOM 733 N N . LYS A 1 89 ? -13.387 2.254 11.186 1.00 97.75 89 LYS A N 1
ATOM 734 C CA . LYS A 1 89 ? -14.645 1.663 11.679 1.00 97.75 89 LYS A CA 1
ATOM 735 C C . LYS A 1 89 ? -14.395 0.681 12.826 1.00 97.75 89 LYS A C 1
ATOM 737 O O . LYS A 1 89 ? -15.038 0.799 13.865 1.00 97.75 89 LYS A O 1
ATOM 742 N N . CYS A 1 90 ? -13.423 -0.221 12.672 1.00 97.88 90 CYS A N 1
ATOM 743 C CA . CYS A 1 90 ? -13.053 -1.184 13.715 1.00 97.88 90 CYS A CA 1
ATOM 744 C C . CYS A 1 90 ? -12.610 -0.471 15.004 1.00 97.88 90 CYS A C 1
ATOM 746 O O . CYS A 1 90 ? -13.107 -0.775 16.089 1.00 97.88 90 CYS A O 1
ATOM 748 N N . LYS A 1 91 ? -11.746 0.547 14.874 1.00 97.25 91 LYS A N 1
ATOM 749 C CA . LYS A 1 91 ? -11.281 1.364 16.005 1.00 97.25 91 LYS A CA 1
ATOM 750 C C . LYS A 1 91 ? -12.435 2.054 16.738 1.00 97.25 91 LYS A C 1
ATOM 752 O O . LYS A 1 91 ? -12.466 2.047 17.966 1.00 97.25 91 LYS A O 1
ATOM 757 N N . GLU A 1 92 ? -13.387 2.634 16.008 1.00 98.00 92 GLU A N 1
ATOM 758 C CA . GLU A 1 92 ? -14.547 3.300 16.613 1.00 98.00 92 GLU A CA 1
ATOM 759 C C . GLU A 1 92 ? -15.480 2.314 17.330 1.00 98.00 92 GLU A C 1
ATOM 761 O O . GLU A 1 92 ? -15.962 2.624 18.420 1.00 98.00 92 GLU A O 1
ATOM 766 N N . ILE A 1 93 ? -15.701 1.112 16.784 1.00 97.25 93 ILE A N 1
ATOM 767 C CA . ILE A 1 93 ? -16.487 0.059 17.454 1.00 97.25 93 ILE A CA 1
ATOM 768 C C . ILE A 1 93 ? -15.842 -0.314 18.792 1.00 97.25 93 ILE A C 1
ATOM 770 O O . ILE A 1 93 ? -16.505 -0.272 19.833 1.00 97.25 93 ILE A O 1
ATOM 774 N N . MET A 1 94 ? -14.541 -0.618 18.787 1.00 98.00 94 MET A N 1
ATOM 775 C CA . MET A 1 94 ? -13.801 -0.983 20.000 1.00 98.00 94 MET A CA 1
ATOM 776 C C . MET A 1 94 ? -13.839 0.144 21.039 1.00 98.00 94 MET A C 1
ATOM 778 O O . MET A 1 94 ? -14.164 -0.090 22.202 1.00 98.00 94 MET A O 1
ATOM 782 N N . LYS A 1 95 ? -13.585 1.389 20.616 1.00 98.06 95 LYS A N 1
ATOM 783 C CA . LYS A 1 95 ? -13.587 2.567 21.494 1.00 98.06 95 LYS A CA 1
ATOM 784 C C . LYS A 1 95 ? -14.955 2.822 22.130 1.00 98.06 95 LYS A C 1
ATOM 786 O O . LYS A 1 95 ? -15.045 3.024 23.340 1.00 98.06 95 LYS A O 1
ATOM 791 N N . ASN A 1 96 ? -16.021 2.833 21.331 1.00 98.00 96 ASN A N 1
ATOM 792 C CA . ASN A 1 96 ? -17.359 3.180 21.813 1.00 98.00 96 ASN A CA 1
ATOM 793 C C . ASN A 1 96 ? -17.926 2.104 22.741 1.00 98.00 96 ASN A C 1
ATOM 795 O O . ASN A 1 96 ? -18.496 2.425 23.784 1.00 98.00 96 ASN A O 1
ATOM 799 N N . THR A 1 97 ? -17.733 0.830 22.398 1.00 98.19 97 THR A N 1
ATOM 800 C CA . THR A 1 97 ? -18.191 -0.277 23.245 1.00 98.19 97 THR A CA 1
ATOM 801 C C . THR A 1 97 ? -17.412 -0.355 24.559 1.00 98.19 97 THR A C 1
ATOM 803 O O . THR A 1 97 ? -18.030 -0.541 25.606 1.00 98.19 97 THR A O 1
ATOM 806 N N . LEU A 1 98 ? -16.094 -0.111 24.543 1.00 98.50 98 LEU A N 1
ATOM 807 C CA . LEU A 1 98 ? -15.275 -0.046 25.758 1.00 98.50 98 LEU A CA 1
ATOM 808 C C . LEU A 1 98 ? -15.724 1.094 26.676 1.00 98.50 98 LEU A C 1
ATOM 810 O O . LEU A 1 98 ? -15.926 0.883 27.871 1.00 98.50 98 LEU A O 1
ATOM 814 N N . LYS A 1 99 ? -15.943 2.287 26.113 1.00 98.44 99 LYS A N 1
ATOM 815 C CA . LYS A 1 99 ? -16.439 3.441 26.870 1.00 98.44 99 LYS A CA 1
ATOM 816 C C . LYS A 1 99 ? -17.794 3.149 27.520 1.00 98.44 99 LYS A C 1
ATOM 818 O O . LYS A 1 99 ? -18.007 3.485 28.681 1.00 98.44 99 LYS A O 1
ATOM 823 N N . ASN A 1 100 ? -18.710 2.509 26.791 1.00 98.06 100 ASN A N 1
ATOM 824 C CA . ASN A 1 100 ? -20.020 2.141 27.329 1.00 98.06 100 ASN A CA 1
ATOM 825 C C . ASN A 1 100 ? -19.904 1.126 28.469 1.00 98.06 100 ASN A C 1
ATOM 827 O O . ASN A 1 100 ? -20.532 1.325 29.507 1.00 98.06 100 ASN A O 1
ATOM 831 N N . LYS A 1 101 ? -19.066 0.095 28.308 1.00 98.50 101 LYS A N 1
ATOM 832 C CA . LYS A 1 101 ? -18.768 -0.877 29.366 1.00 98.50 101 LYS A CA 1
ATOM 833 C C . LYS A 1 101 ? -18.276 -0.176 30.638 1.00 98.50 101 LYS A C 1
ATOM 835 O O . LYS A 1 101 ? -18.870 -0.351 31.698 1.00 98.50 101 LYS A O 1
ATOM 840 N N . GLN A 1 102 ? -17.256 0.676 30.520 1.00 98.50 102 GLN A N 1
ATOM 841 C CA . GLN A 1 102 ? -16.684 1.412 31.656 1.00 98.50 102 GLN A CA 1
ATOM 842 C C . GLN A 1 102 ? -17.719 2.302 32.362 1.00 98.50 102 GLN A C 1
ATOM 844 O O . GLN A 1 102 ? -17.745 2.380 33.590 1.00 98.50 102 GLN A O 1
ATOM 849 N N . ASN A 1 103 ? -18.604 2.953 31.600 1.00 98.44 103 ASN A N 1
ATOM 850 C CA . ASN A 1 103 ? -19.669 3.776 32.169 1.00 98.44 103 ASN A CA 1
ATOM 851 C C . ASN A 1 103 ? -20.653 2.946 33.007 1.00 98.44 103 ASN A C 1
ATOM 853 O O . ASN A 1 103 ? -20.998 3.352 34.117 1.00 98.44 103 ASN A O 1
ATOM 857 N N . TYR A 1 104 ? -21.112 1.796 32.501 1.00 98.38 104 TYR A N 1
ATOM 858 C CA . TYR A 1 104 ? -22.042 0.942 33.245 1.00 98.38 104 TYR A CA 1
ATOM 859 C C . TYR A 1 104 ? -21.382 0.260 34.446 1.00 98.38 104 TYR A C 1
ATOM 861 O O . TYR A 1 104 ? -22.021 0.167 35.492 1.00 98.38 104 TYR A O 1
ATOM 869 N N . GLU A 1 105 ? -20.111 -0.136 34.345 1.00 98.38 105 GLU A N 1
ATOM 870 C CA . GLU A 1 105 ? -19.333 -0.638 35.486 1.00 98.38 105 GLU A CA 1
ATOM 871 C C . GLU A 1 105 ? -19.225 0.417 36.594 1.00 98.38 105 GLU A C 1
ATOM 873 O O . GLU A 1 105 ? -19.502 0.125 37.756 1.00 98.38 105 GLU A O 1
ATOM 878 N N . MET A 1 106 ? -18.927 1.673 36.245 1.00 98.50 106 MET A N 1
ATOM 879 C CA . MET A 1 106 ? -18.878 2.769 37.218 1.00 98.50 106 MET A CA 1
ATOM 880 C C . MET A 1 106 ? -20.233 3.005 37.903 1.00 98.50 106 MET A C 1
ATOM 882 O O . MET A 1 106 ? -20.281 3.292 39.100 1.00 98.50 106 MET A O 1
ATOM 886 N N . ILE A 1 107 ? -21.342 2.906 37.163 1.00 98.31 107 ILE A N 1
ATOM 887 C CA . ILE A 1 107 ? -22.692 3.029 37.735 1.00 98.31 107 ILE A CA 1
ATOM 888 C C . ILE A 1 107 ? -22.980 1.857 38.679 1.00 98.31 107 ILE A C 1
ATOM 890 O O . ILE A 1 107 ? -23.486 2.081 39.777 1.00 98.31 107 ILE A O 1
ATOM 894 N N . ALA A 1 108 ? -22.635 0.629 38.284 1.00 98.50 108 ALA A N 1
ATOM 895 C CA . ALA A 1 108 ? -22.835 -0.558 39.107 1.00 98.50 108 ALA A CA 1
ATOM 896 C C . ALA A 1 108 ? -22.070 -0.471 40.435 1.00 98.50 108 ALA A C 1
ATOM 898 O O . ALA A 1 108 ? -22.673 -0.718 41.475 1.00 98.50 108 ALA A O 1
ATOM 899 N N . LEU A 1 109 ? -20.808 -0.024 40.413 1.00 98.31 109 LEU A N 1
ATOM 900 C CA . LEU A 1 109 ? -20.000 0.191 41.621 1.00 98.31 109 LEU A CA 1
ATOM 901 C C . LEU A 1 109 ? -20.630 1.231 42.563 1.00 98.31 109 LEU A C 1
ATOM 903 O O . LEU A 1 109 ? -20.732 1.004 43.763 1.00 98.31 109 LEU A O 1
ATOM 907 N N . LYS A 1 110 ? -21.145 2.346 42.030 1.00 98.50 110 LYS A N 1
ATOM 908 C CA . LYS A 1 110 ? -21.850 3.352 42.850 1.00 98.50 110 LYS A CA 1
ATOM 909 C C . LYS A 1 110 ? -23.132 2.801 43.479 1.00 98.50 110 LYS A C 1
ATOM 911 O O . LYS A 1 110 ? -23.451 3.121 44.624 1.00 98.50 110 LYS A O 1
ATOM 916 N N . CYS A 1 111 ? -23.889 1.992 42.739 1.00 98.25 111 CYS A N 1
ATOM 917 C CA . CYS A 1 111 ? -25.079 1.331 43.273 1.00 98.25 111 CYS A CA 1
ATOM 918 C C . CYS A 1 111 ? -24.722 0.280 44.337 1.00 98.25 111 CYS A C 1
ATOM 920 O O . CYS A 1 111 ? -25.449 0.164 45.322 1.00 98.25 111 CYS A O 1
ATOM 922 N N . GLU A 1 112 ? -23.603 -0.432 44.175 1.00 98.50 112 GLU A N 1
ATOM 923 C CA . GLU A 1 112 ? -23.070 -1.374 45.166 1.00 98.50 112 GLU A CA 1
ATOM 924 C C . GLU A 1 112 ? -22.740 -0.666 46.482 1.00 98.50 112 GLU A C 1
ATOM 926 O O . GLU A 1 112 ? -23.230 -1.066 47.538 1.00 98.50 112 GLU A O 1
ATOM 931 N N . GLU A 1 113 ? -21.981 0.432 46.416 1.00 98.38 113 GLU A N 1
ATOM 932 C CA . GLU A 1 113 ? -21.627 1.252 47.580 1.00 98.38 113 GLU A CA 1
ATOM 933 C C . GLU A 1 113 ? -22.879 1.767 48.308 1.00 98.38 113 GLU A C 1
ATOM 935 O O . GLU A 1 113 ? -22.974 1.673 49.536 1.00 98.38 113 GLU A O 1
ATOM 940 N N . LYS A 1 114 ? -23.877 2.260 47.557 1.00 98.25 114 LYS A N 1
ATOM 941 C CA . LYS A 1 114 ? -25.161 2.734 48.102 1.00 98.25 114 LYS A CA 1
ATOM 942 C C . LYS A 1 114 ? -25.943 1.607 48.784 1.00 98.25 114 LYS A C 1
ATOM 944 O O . LYS A 1 114 ? -26.483 1.805 49.873 1.00 98.25 114 LYS A O 1
ATOM 949 N N . TYR A 1 115 ? -26.013 0.428 48.167 1.00 98.62 115 TYR A N 1
ATOM 950 C CA . TYR A 1 115 ? -26.679 -0.735 48.752 1.00 98.62 115 TYR A CA 1
ATOM 951 C C . TYR A 1 115 ? -25.972 -1.211 50.025 1.00 98.62 115 TYR A C 1
ATOM 953 O O . TYR A 1 115 ? -26.621 -1.394 51.056 1.00 98.62 115 TYR A O 1
ATOM 961 N N . HIS A 1 116 ? -24.644 -1.322 49.993 1.00 98.31 116 HIS A N 1
ATOM 962 C CA . HIS A 1 116 ? -23.834 -1.688 51.153 1.00 98.31 116 HIS A CA 1
ATOM 963 C C . HIS A 1 116 ? -24.025 -0.707 52.321 1.00 98.31 116 HIS A C 1
ATOM 965 O O . HIS A 1 116 ? -24.205 -1.128 53.466 1.00 98.31 116 HIS A O 1
ATOM 971 N N . TYR A 1 117 ? -24.060 0.600 52.039 1.00 98.25 117 TYR A N 1
ATOM 972 C CA . TYR A 1 117 ? -24.352 1.624 53.041 1.00 98.25 117 TYR A CA 1
ATOM 973 C C . TYR A 1 117 ? -25.734 1.432 53.690 1.00 98.25 117 TYR A C 1
ATOM 975 O O . TYR A 1 117 ? -25.818 1.389 54.918 1.00 98.25 117 TYR A O 1
ATOM 983 N N . HIS A 1 118 ? -26.802 1.255 52.901 1.00 98.19 118 HIS A N 1
ATOM 984 C CA . HIS A 1 118 ? -28.154 1.044 53.443 1.00 98.19 118 HIS A CA 1
ATOM 985 C C . HIS A 1 118 ? -28.288 -0.268 54.232 1.00 98.19 118 HIS A C 1
ATOM 987 O O . HIS A 1 118 ? -29.007 -0.300 55.229 1.00 98.19 118 HIS A O 1
ATOM 993 N N . CYS A 1 119 ? -27.582 -1.334 53.840 1.00 98.00 119 CYS A N 1
ATOM 994 C CA . CYS A 1 119 ? -27.510 -2.565 54.633 1.00 98.00 119 CYS A CA 1
ATOM 995 C C . CYS A 1 119 ? -26.909 -2.300 56.017 1.00 98.00 119 CYS A C 1
ATOM 997 O O . CYS A 1 119 ? -27.515 -2.648 57.028 1.00 98.00 119 CYS A O 1
ATOM 999 N N . LYS A 1 120 ? -25.759 -1.620 56.067 1.00 97.88 120 LYS A N 1
ATOM 1000 C CA . LYS A 1 120 ? -25.080 -1.295 57.326 1.00 97.88 120 LYS A CA 1
ATOM 1001 C C . LYS A 1 120 ? -25.910 -0.367 58.221 1.00 97.88 120 LYS A C 1
ATOM 1003 O O . LYS A 1 120 ? -25.927 -0.552 59.439 1.00 97.88 120 LYS A O 1
ATOM 1008 N N . ASP A 1 121 ? -26.587 0.623 57.641 1.00 97.00 121 ASP A N 1
ATOM 1009 C CA . ASP A 1 121 ? -27.481 1.528 58.377 1.00 97.00 121 ASP A CA 1
ATOM 1010 C C . ASP A 1 121 ? -28.668 0.768 58.987 1.00 97.00 121 ASP A C 1
ATOM 1012 O O . ASP A 1 121 ? -28.935 0.886 60.186 1.00 97.00 121 ASP A O 1
ATOM 1016 N N . PHE A 1 122 ? -29.312 -0.102 58.201 1.00 97.06 122 PHE A N 1
ATOM 1017 C CA . PHE A 1 122 ? -30.383 -0.974 58.681 1.00 97.06 122 PHE A CA 1
ATOM 1018 C C . PHE A 1 122 ? -29.919 -1.868 59.842 1.00 97.06 122 PHE A C 1
ATOM 1020 O O . PHE A 1 122 ? -30.576 -1.892 60.884 1.00 97.06 122 PHE A O 1
ATOM 1027 N N . ASP A 1 123 ? -28.769 -2.536 59.716 1.00 96.50 123 ASP A N 1
ATOM 1028 C CA . ASP A 1 123 ? -28.225 -3.415 60.763 1.00 96.50 123 ASP A CA 1
ATOM 1029 C C . ASP A 1 123 ? -27.879 -2.643 62.052 1.00 96.50 123 ASP A C 1
ATOM 1031 O O . ASP A 1 123 ? -28.100 -3.129 63.169 1.00 96.50 123 ASP A O 1
ATOM 1035 N N . THR A 1 124 ? -27.393 -1.404 61.916 1.00 95.88 124 THR A N 1
ATOM 1036 C CA . THR A 1 124 ? -27.086 -0.511 63.046 1.00 95.88 124 THR A CA 1
ATOM 1037 C C . THR A 1 124 ? -28.358 -0.084 63.786 1.00 95.88 124 THR A C 1
ATOM 1039 O O . THR A 1 124 ? -28.420 -0.144 65.020 1.00 95.88 124 THR A O 1
ATOM 1042 N N . LEU A 1 125 ? -29.403 0.311 63.050 1.00 93.94 125 LEU A N 1
ATOM 1043 C CA . LEU A 1 125 ? -30.706 0.661 63.624 1.00 93.94 125 LEU A CA 1
ATOM 1044 C C . LEU A 1 125 ? -31.372 -0.550 64.285 1.00 93.94 125 LEU A C 1
ATOM 1046 O O . LEU A 1 125 ? -31.951 -0.415 65.364 1.00 93.94 125 LEU A O 1
ATOM 1050 N N . GLN A 1 126 ? -31.241 -1.733 63.683 1.00 93.00 126 GLN A N 1
ATOM 1051 C CA . GLN A 1 126 ? -31.789 -2.975 64.219 1.00 93.00 126 GLN A CA 1
ATOM 1052 C C . GLN A 1 126 ? -31.100 -3.390 65.525 1.00 93.00 126 GLN A C 1
ATOM 1054 O O . GLN A 1 126 ? -31.769 -3.765 66.487 1.00 93.00 126 GLN A O 1
ATOM 1059 N N . SER A 1 127 ? -29.774 -3.253 65.599 1.00 92.56 127 SER A N 1
ATOM 1060 C CA . SER A 1 127 ? -28.994 -3.527 66.816 1.00 92.56 127 SER A CA 1
ATOM 1061 C C . SER A 1 127 ? -29.325 -2.553 67.951 1.00 92.56 127 SER A C 1
ATOM 1063 O O . SER A 1 127 ? -29.311 -2.925 69.123 1.00 92.56 127 SER A O 1
ATOM 1065 N N . SER A 1 128 ? 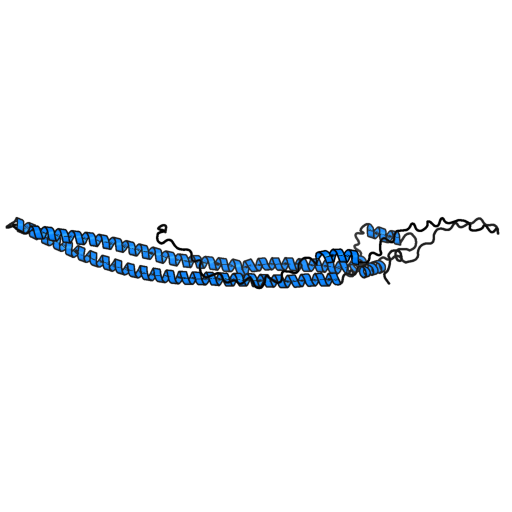-29.702 -1.319 67.608 1.00 90.56 128 SER A N 1
ATOM 1066 C CA . SER A 1 128 ? -30.105 -0.291 68.571 1.00 90.56 128 SER A CA 1
ATOM 1067 C C . SER A 1 128 ? -31.457 -0.572 69.231 1.00 90.56 128 SER A C 1
ATOM 1069 O O . SER A 1 128 ? -31.825 0.148 70.144 1.00 90.56 128 SER A O 1
ATOM 1071 N N . LYS A 1 129 ? -32.212 -1.598 68.810 1.00 86.25 129 LYS A N 1
ATOM 1072 C CA . LYS A 1 129 ? -33.533 -1.948 69.369 1.00 86.25 129 LYS A CA 1
ATOM 1073 C C . LYS A 1 129 ? -33.461 -2.495 70.804 1.00 86.25 129 LYS A C 1
ATOM 1075 O O . LYS A 1 129 ? -34.453 -2.457 71.532 1.00 86.25 129 LYS A O 1
ATOM 1080 N N . ILE A 1 130 ? -32.302 -3.011 71.212 1.00 83.56 130 ILE A N 1
ATOM 1081 C CA . ILE A 1 130 ? -32.098 -3.662 72.510 1.00 83.56 130 ILE A CA 1
ATOM 1082 C C . ILE A 1 130 ? -32.201 -2.628 73.642 1.00 83.56 130 ILE A C 1
ATOM 1084 O O . ILE A 1 130 ? -31.475 -1.640 73.662 1.00 83.56 130 ILE A O 1
ATOM 1088 N N . GLY A 1 131 ? -33.090 -2.873 74.609 1.00 78.62 131 GLY A N 1
ATOM 1089 C CA . GLY A 1 131 ? -33.223 -2.049 75.818 1.00 78.62 131 GLY A CA 1
ATOM 1090 C C . GLY A 1 131 ? -34.108 -0.801 75.687 1.00 78.62 131 GLY A C 1
ATOM 1091 O O . GLY A 1 131 ? -34.272 -0.090 76.676 1.00 78.62 131 GLY A O 1
ATOM 1092 N N . LEU A 1 132 ? -34.714 -0.540 74.521 1.00 81.31 132 LEU A N 1
ATOM 1093 C CA . LEU A 1 132 ? -35.700 0.536 74.345 1.00 81.31 132 LEU A CA 1
ATOM 1094 C C . LEU A 1 132 ? -37.138 0.064 74.595 1.00 81.31 132 LEU A C 1
ATOM 1096 O O . LEU A 1 132 ? -37.506 -1.063 74.273 1.00 81.31 132 LEU A O 1
ATOM 1100 N N . SER A 1 133 ? -37.970 0.960 75.135 1.00 80.81 133 SER A N 1
ATOM 1101 C CA . SER A 1 133 ? -39.395 0.725 75.403 1.00 80.81 133 SER A CA 1
ATOM 1102 C C . SER A 1 133 ? -40.220 2.009 75.222 1.00 80.81 133 SER A C 1
ATOM 1104 O O . SER A 1 133 ? -39.681 3.117 75.192 1.00 80.81 133 SER A O 1
ATOM 1106 N N . GLY A 1 134 ? -41.541 1.871 75.090 1.00 85.88 134 GLY A N 1
ATOM 1107 C CA . GLY A 1 134 ? -42.483 2.990 75.014 1.00 85.88 134 GLY A CA 1
ATOM 1108 C C . GLY A 1 134 ? -42.352 3.842 73.743 1.00 85.88 134 GLY A C 1
ATOM 1109 O O . GLY A 1 134 ? -42.150 3.328 72.646 1.00 85.88 134 GLY A O 1
ATOM 1110 N N . LYS A 1 135 ? -42.482 5.170 73.875 1.00 84.44 135 LYS A N 1
ATOM 1111 C CA . LYS A 1 135 ? -42.489 6.108 72.730 1.00 84.44 135 LYS A CA 1
ATOM 1112 C C . LYS A 1 135 ? -41.184 6.126 71.929 1.00 84.44 135 LYS A C 1
ATOM 1114 O O . LYS A 1 135 ? -41.209 6.405 70.731 1.00 84.44 135 LYS A O 1
ATOM 1119 N N . ASP A 1 136 ? -40.049 5.864 72.570 1.00 85.44 136 ASP A N 1
ATOM 1120 C CA . ASP A 1 136 ? -38.752 5.883 71.886 1.00 85.44 136 ASP A CA 1
ATOM 1121 C C . ASP A 1 136 ? -38.540 4.627 71.036 1.00 85.44 136 ASP A C 1
ATOM 1123 O O . ASP A 1 136 ? -37.957 4.705 69.953 1.00 85.44 136 ASP A O 1
ATOM 1127 N N . TYR A 1 137 ? -39.123 3.504 71.459 1.00 89.12 137 TYR A N 1
ATOM 1128 C CA . TYR A 1 137 ? -39.192 2.284 70.662 1.00 89.12 137 TYR A CA 1
ATOM 1129 C C . TYR A 1 137 ? -40.021 2.495 69.380 1.00 89.12 137 TYR A C 1
ATOM 1131 O O . TYR A 1 137 ? -39.544 2.202 68.286 1.00 89.12 137 TYR A O 1
ATOM 1139 N N . GLU A 1 138 ? -41.207 3.106 69.476 1.00 88.50 138 GLU A N 1
ATOM 1140 C CA . GLU A 1 138 ? -42.077 3.368 68.314 1.00 88.50 138 GLU A CA 1
ATOM 1141 C C . GLU A 1 138 ? -41.430 4.325 67.289 1.00 88.50 138 GLU A C 1
ATOM 1143 O O . GLU A 1 138 ? -41.538 4.148 66.069 1.00 88.50 138 GLU A O 1
ATOM 1148 N N . LYS A 1 139 ? -40.695 5.340 67.765 1.00 90.81 139 LYS A N 1
ATOM 1149 C CA . LYS A 1 139 ? -39.908 6.230 66.894 1.00 90.81 139 LYS A CA 1
ATOM 1150 C C . LYS A 1 139 ? -38.792 5.481 66.168 1.00 90.81 139 LYS A C 1
ATOM 1152 O O . LYS A 1 139 ? -38.568 5.742 64.984 1.00 90.81 139 LYS A O 1
ATOM 1157 N N . LEU A 1 140 ? -38.078 4.591 66.860 1.00 90.62 140 LEU A N 1
ATOM 1158 C CA . LEU A 1 140 ? -37.002 3.796 66.267 1.00 90.62 140 LEU A CA 1
ATOM 1159 C C . LEU A 1 140 ? -37.550 2.792 65.247 1.00 90.62 140 LEU A C 1
ATOM 1161 O O . LEU A 1 140 ? -36.997 2.669 64.159 1.00 90.62 140 LEU A O 1
ATOM 1165 N N . GLU A 1 141 ? -38.678 2.151 65.538 1.00 92.00 141 GLU A N 1
ATOM 1166 C CA . GLU A 1 141 ? -39.315 1.189 64.635 1.00 92.00 141 GLU A CA 1
ATOM 1167 C C . GLU A 1 141 ? -39.759 1.839 63.315 1.00 92.00 141 GLU A C 1
ATOM 1169 O O . GLU A 1 141 ? -39.554 1.286 62.233 1.00 92.00 141 GLU A O 1
ATOM 1174 N N . ASN A 1 142 ? -40.242 3.084 63.368 1.00 93.06 142 ASN A N 1
ATOM 1175 C CA . ASN A 1 142 ? -40.507 3.871 62.164 1.00 93.06 142 ASN A CA 1
ATOM 1176 C C . ASN A 1 142 ? -39.242 4.180 61.342 1.00 93.06 142 ASN A C 1
ATOM 1178 O O . ASN A 1 142 ? -39.315 4.214 60.111 1.00 93.06 142 ASN A O 1
ATOM 1182 N N . LYS A 1 143 ? -38.089 4.406 61.988 1.00 94.75 143 LYS A N 1
ATOM 1183 C CA . LYS A 1 143 ? -36.802 4.593 61.291 1.00 94.75 143 LYS A CA 1
ATOM 1184 C C . LYS A 1 143 ? -36.321 3.292 60.653 1.00 94.75 143 LYS A C 1
ATOM 1186 O O . LYS A 1 143 ? -35.936 3.322 59.491 1.00 94.75 143 LYS A O 1
ATOM 1191 N N . ILE A 1 144 ? -36.423 2.167 61.365 1.00 94.88 144 ILE A N 1
ATOM 1192 C CA . ILE A 1 144 ? -36.086 0.830 60.849 1.00 94.88 144 ILE A CA 1
ATOM 1193 C C . ILE A 1 144 ? -36.911 0.520 59.598 1.00 94.88 144 ILE A C 1
ATOM 1195 O O . ILE A 1 144 ? -36.351 0.129 58.579 1.00 94.88 144 ILE A O 1
ATOM 1199 N N . ARG A 1 145 ? -38.227 0.773 59.624 1.00 95.50 145 ARG A N 1
ATOM 1200 C CA . ARG A 1 145 ? -39.097 0.563 58.456 1.00 95.50 145 ARG A CA 1
ATOM 1201 C C . ARG A 1 145 ? -38.668 1.398 57.246 1.00 95.50 145 ARG A C 1
ATOM 1203 O O . ARG A 1 145 ? -38.681 0.897 56.127 1.00 95.50 145 ARG A O 1
ATOM 1210 N N . LYS A 1 146 ? -38.273 2.659 57.454 1.00 96.25 146 LYS A N 1
ATOM 1211 C CA . LYS A 1 146 ? -37.745 3.515 56.376 1.00 96.25 146 LYS A CA 1
ATOM 1212 C C . LYS A 1 146 ? -36.401 3.008 55.849 1.00 96.25 146 LYS A C 1
ATOM 1214 O O . LYS A 1 146 ? -36.225 2.943 54.638 1.00 96.25 146 LYS A O 1
ATOM 1219 N N . ALA A 1 147 ? -35.480 2.624 56.733 1.00 96.38 147 ALA A N 1
ATOM 1220 C CA . ALA A 1 147 ? -34.186 2.063 56.347 1.00 96.38 147 ALA A CA 1
ATOM 1221 C C . ALA A 1 147 ? -34.347 0.749 55.565 1.00 96.38 147 ALA A C 1
ATOM 1223 O O . ALA A 1 147 ? -33.662 0.542 54.568 1.00 96.38 147 ALA A O 1
ATOM 1224 N N . GLN A 1 148 ? -35.313 -0.094 55.946 1.00 97.38 148 GLN A N 1
ATOM 1225 C CA . GLN A 1 148 ? -35.664 -1.300 55.199 1.00 97.38 148 GLN A CA 1
ATOM 1226 C C . GLN A 1 148 ? -36.134 -0.972 53.776 1.00 97.38 148 GLN A C 1
ATOM 1228 O O . GLN A 1 148 ? -35.646 -1.574 52.825 1.00 97.38 148 GLN A O 1
ATOM 1233 N N . GLN A 1 149 ? -37.029 0.007 53.612 1.00 97.62 149 GLN A N 1
ATOM 1234 C CA . GLN A 1 149 ? -37.488 0.436 52.285 1.00 97.62 149 GLN A CA 1
ATOM 1235 C C . GLN A 1 149 ? -36.334 0.956 51.418 1.00 97.62 149 GLN A C 1
ATOM 1237 O O . GLN A 1 149 ? -36.214 0.558 50.264 1.00 97.62 149 GLN A O 1
ATOM 1242 N N . LEU A 1 150 ? -35.456 1.794 51.981 1.00 97.56 150 LEU A N 1
ATOM 1243 C CA . LEU A 1 150 ? -34.286 2.326 51.273 1.00 97.56 150 LEU A CA 1
ATOM 1244 C C . LEU A 1 150 ? -33.286 1.233 50.881 1.00 97.56 150 LEU A C 1
ATOM 1246 O O . LEU A 1 150 ? -32.688 1.311 49.808 1.00 97.56 150 LEU A O 1
ATOM 1250 N N . LYS A 1 151 ? -33.104 0.218 51.734 1.00 98.06 151 LYS A N 1
ATOM 1251 C CA . LYS A 1 151 ? -32.301 -0.973 51.434 1.00 98.06 151 LYS A CA 1
ATOM 1252 C C . LYS A 1 151 ? -32.904 -1.768 50.275 1.00 98.06 151 LYS A C 1
ATOM 1254 O O . LYS A 1 151 ? -32.186 -2.111 49.345 1.00 98.06 151 LYS A O 1
ATOM 1259 N N . GLU A 1 152 ? -34.202 -2.061 50.316 1.00 98.12 152 GLU A N 1
ATOM 1260 C CA . GLU A 1 152 ? -34.892 -2.808 49.253 1.00 98.12 152 GLU A CA 1
ATOM 1261 C C . GLU A 1 152 ? -34.890 -2.041 47.917 1.00 98.12 152 GLU A C 1
ATOM 1263 O O . GLU A 1 152 ? -34.783 -2.640 46.845 1.00 98.12 152 GLU A O 1
ATOM 1268 N N . GLU A 1 153 ? -34.990 -0.711 47.959 1.00 98.12 153 GLU A N 1
ATOM 1269 C CA . GLU A 1 153 ? -34.892 0.151 46.779 1.00 98.12 153 GLU A CA 1
ATOM 1270 C C . GLU A 1 153 ? -33.474 0.153 46.191 1.00 98.12 153 GLU A C 1
ATOM 1272 O O . GLU A 1 153 ? -33.313 -0.099 44.994 1.00 98.12 153 GLU A O 1
ATOM 1277 N N . SER A 1 154 ? -32.435 0.346 47.015 1.00 97.75 154 SER A N 1
ATOM 1278 C CA . SER A 1 154 ? -31.046 0.299 46.536 1.00 97.75 154 SER A CA 1
ATOM 1279 C C . SER A 1 154 ? -30.623 -1.097 46.073 1.00 97.75 154 SER A C 1
ATOM 1281 O O . SER A 1 154 ? -29.830 -1.204 45.140 1.00 97.75 154 SER A O 1
ATOM 1283 N N . GLU A 1 155 ? -31.189 -2.167 46.639 1.00 98.44 155 GLU A N 1
ATOM 1284 C CA . GLU A 1 155 ? -30.994 -3.534 46.145 1.00 98.44 155 GLU A CA 1
ATOM 1285 C C . GLU A 1 155 ? -31.518 -3.688 44.712 1.00 98.44 155 GLU A C 1
ATOM 1287 O O . GLU A 1 155 ? -30.822 -4.213 43.839 1.00 98.44 155 GLU A O 1
ATOM 1292 N N . LYS A 1 156 ? -32.743 -3.213 44.446 1.00 98.31 156 LYS A N 1
ATOM 1293 C CA . LYS A 1 156 ? -33.344 -3.256 43.104 1.00 98.31 156 LYS A CA 1
ATOM 1294 C C . LYS A 1 156 ? -32.531 -2.435 42.109 1.00 98.31 156 LYS A C 1
ATOM 1296 O O . LYS A 1 156 ? -32.248 -2.926 41.017 1.00 98.31 156 LYS A O 1
ATOM 1301 N N . GLU A 1 157 ? -32.127 -1.222 42.486 1.00 98.12 157 GLU A N 1
ATOM 1302 C CA . GLU A 1 157 ? -31.254 -0.376 41.665 1.00 98.12 157 GLU A CA 1
ATOM 1303 C C . GLU A 1 157 ? -29.934 -1.084 41.334 1.00 98.12 157 GLU A C 1
ATOM 1305 O O . GLU A 1 157 ? -29.538 -1.128 40.168 1.00 98.12 157 GLU A O 1
ATOM 1310 N N . TYR A 1 158 ? -29.283 -1.691 42.332 1.00 98.62 158 TYR A N 1
ATOM 1311 C CA . TYR A 1 158 ? -28.024 -2.406 42.143 1.00 98.62 158 TYR A CA 1
ATOM 1312 C C . TYR A 1 158 ? -28.176 -3.626 41.229 1.00 98.62 158 TYR A C 1
ATOM 1314 O O . TYR A 1 158 ? -27.398 -3.784 40.288 1.00 98.62 158 TYR A O 1
ATOM 1322 N N . ARG A 1 159 ? -29.223 -4.442 41.413 1.00 98.38 159 ARG A N 1
ATOM 1323 C CA . ARG A 1 159 ? -29.519 -5.587 40.528 1.00 98.38 159 ARG A CA 1
ATOM 1324 C C . ARG A 1 159 ? -29.704 -5.153 39.070 1.00 98.38 159 ARG A C 1
ATOM 1326 O O . ARG A 1 159 ? -29.171 -5.793 38.160 1.00 98.38 159 ARG A O 1
ATOM 1333 N N . VAL A 1 160 ? -30.419 -4.051 38.837 1.00 98.44 160 VAL A N 1
ATOM 1334 C CA . VAL A 1 160 ? -30.598 -3.482 37.491 1.00 98.44 160 VAL A CA 1
ATOM 1335 C C . VAL A 1 160 ? -29.273 -2.961 36.929 1.00 98.44 160 VAL A C 1
ATOM 1337 O O . VAL A 1 160 ? -28.977 -3.196 35.757 1.00 98.44 160 VAL A O 1
ATOM 1340 N N . ALA A 1 161 ? -28.465 -2.272 37.739 1.00 98.25 161 ALA A N 1
ATOM 1341 C CA . ALA A 1 161 ? -27.169 -1.748 37.314 1.00 98.25 161 ALA A CA 1
ATOM 1342 C C . ALA A 1 161 ? -26.190 -2.868 36.926 1.00 98.25 161 ALA A C 1
ATOM 1344 O O . ALA A 1 161 ? -25.553 -2.773 35.878 1.00 98.25 161 ALA A O 1
ATOM 1345 N N . ILE A 1 162 ? -26.136 -3.956 37.703 1.00 98.50 162 ILE A N 1
ATOM 1346 C CA . ILE A 1 162 ? -25.327 -5.144 37.393 1.00 98.50 162 ILE A CA 1
ATOM 1347 C C . ILE A 1 162 ? -25.772 -5.795 36.086 1.00 98.50 162 ILE A C 1
ATOM 1349 O O . ILE A 1 162 ? -24.926 -6.092 35.247 1.00 98.50 162 ILE A O 1
ATOM 1353 N N . THR A 1 163 ? -27.081 -5.954 35.876 1.00 98.44 163 THR A N 1
ATOM 1354 C CA . THR A 1 163 ? -27.610 -6.530 34.627 1.00 98.44 163 THR A CA 1
ATOM 1355 C C . THR A 1 163 ? -27.160 -5.703 33.417 1.00 98.44 163 THR A C 1
ATOM 1357 O O . THR A 1 163 ? -26.593 -6.239 32.469 1.00 98.44 163 THR A O 1
ATOM 1360 N N . LYS A 1 164 ? -27.290 -4.370 33.484 1.00 98.31 164 LYS A N 1
ATOM 1361 C CA . LYS A 1 164 ? -26.828 -3.470 32.410 1.00 98.31 164 LYS A CA 1
ATOM 1362 C C . LYS A 1 164 ? -25.313 -3.522 32.196 1.00 98.31 164 LYS A C 1
ATOM 1364 O O . LYS A 1 164 ? -24.856 -3.458 31.056 1.00 98.31 164 LYS A O 1
ATOM 1369 N N . ALA A 1 165 ? -24.530 -3.629 33.271 1.00 98.38 165 ALA A N 1
ATOM 1370 C CA . ALA A 1 165 ? -23.081 -3.774 33.176 1.00 98.38 165 ALA A CA 1
ATOM 1371 C C . ALA A 1 165 ? -22.700 -5.088 32.475 1.00 98.38 165 ALA A C 1
ATOM 1373 O O . ALA A 1 165 ? -21.880 -5.066 31.556 1.00 98.38 165 ALA A O 1
ATOM 1374 N N . GLN A 1 166 ? -23.352 -6.201 32.821 1.00 98.38 166 GLN A N 1
ATOM 1375 C CA . GLN A 1 166 ? -23.161 -7.500 32.168 1.00 98.38 166 GLN A CA 1
ATOM 1376 C C . GLN A 1 166 ? -23.532 -7.458 30.680 1.00 98.38 166 GLN A C 1
ATOM 1378 O O . GLN A 1 166 ? -22.733 -7.875 29.840 1.00 98.38 166 GLN A O 1
ATOM 1383 N N . ASP A 1 167 ? -24.680 -6.875 30.330 1.00 98.44 167 ASP A N 1
ATOM 1384 C CA . ASP A 1 167 ? -25.088 -6.701 28.931 1.00 98.44 167 ASP A CA 1
ATOM 1385 C C . ASP A 1 167 ? -24.044 -5.891 28.147 1.00 98.44 167 ASP A C 1
ATOM 1387 O O . ASP A 1 167 ? -23.603 -6.290 27.065 1.00 98.44 167 ASP A O 1
ATOM 1391 N N . SER A 1 168 ? -23.575 -4.777 28.719 1.00 98.50 168 SER A N 1
ATOM 1392 C CA . SER A 1 168 ? -22.551 -3.935 28.092 1.00 98.50 168 SER A CA 1
ATOM 1393 C C . SER A 1 168 ? -21.203 -4.648 27.931 1.00 98.50 168 SER A C 1
ATOM 1395 O O . SER A 1 168 ? -20.517 -4.445 26.927 1.00 98.50 168 SER A O 1
ATOM 1397 N N . TYR A 1 169 ? -20.844 -5.529 28.871 1.00 98.62 169 TYR A N 1
ATOM 1398 C CA . TYR A 1 169 ? -19.653 -6.367 28.788 1.00 98.62 169 TYR A CA 1
ATOM 1399 C C . TYR A 1 169 ? -19.744 -7.346 27.614 1.00 98.62 169 TYR A C 1
ATOM 1401 O O . TYR A 1 169 ? -18.783 -7.476 26.854 1.00 98.62 169 TYR A O 1
ATOM 1409 N N . HIS A 1 170 ? -20.893 -8.000 27.420 1.00 98.44 170 HIS A N 1
ATOM 1410 C CA . HIS A 1 170 ? -21.095 -8.915 26.295 1.00 98.44 170 HIS A CA 1
ATOM 1411 C C . HIS A 1 170 ? -21.031 -8.192 24.947 1.00 98.44 170 HIS A C 1
ATOM 1413 O O . HIS A 1 170 ? -20.369 -8.677 24.028 1.00 98.44 170 HIS A O 1
ATOM 1419 N N . VAL A 1 171 ? -21.641 -7.006 24.848 1.00 98.44 171 VAL A N 1
ATOM 1420 C CA . VAL A 1 171 ? -21.559 -6.156 23.650 1.00 98.44 171 VAL A CA 1
ATOM 1421 C C . VAL A 1 171 ? -20.112 -5.756 23.357 1.00 98.44 171 VAL A C 1
ATOM 1423 O O . VAL A 1 171 ? -19.658 -5.895 22.222 1.00 98.44 171 VAL A O 1
ATOM 1426 N N . TRP A 1 172 ? -19.361 -5.309 24.367 1.00 98.69 172 TRP A N 1
ATOM 1427 C CA . TRP A 1 172 ? -17.945 -4.969 24.212 1.00 98.69 172 TRP A CA 1
ATOM 1428 C C . TRP A 1 172 ? -17.095 -6.166 23.794 1.00 98.69 172 TRP A C 1
ATOM 1430 O O . TRP A 1 172 ? -16.296 -6.049 22.865 1.00 98.69 172 TRP A O 1
ATOM 1440 N N . ARG A 1 173 ? -17.278 -7.323 24.433 1.00 98.31 173 ARG A N 1
ATOM 1441 C CA . ARG A 1 173 ? -16.520 -8.538 24.121 1.00 98.31 173 ARG A CA 1
ATOM 1442 C C . ARG A 1 173 ? -16.746 -8.979 22.677 1.00 98.31 173 ARG A C 1
ATOM 1444 O O . ARG A 1 173 ? -15.776 -9.238 21.969 1.00 98.31 173 ARG A O 1
ATOM 1451 N N . ASN A 1 174 ? -18.004 -9.047 22.244 1.00 98.12 174 ASN A N 1
ATOM 1452 C CA . ASN A 1 174 ? -18.347 -9.479 20.891 1.00 98.12 174 ASN A CA 1
ATOM 1453 C C . ASN A 1 174 ? -17.879 -8.455 19.850 1.00 98.12 174 ASN A C 1
ATOM 1455 O O . ASN A 1 174 ? -17.176 -8.828 18.917 1.00 98.12 174 ASN A O 1
ATOM 1459 N N . GLY A 1 175 ? -18.159 -7.165 20.064 1.00 97.88 175 GLY A N 1
ATOM 1460 C CA . GLY A 1 175 ? -17.723 -6.105 19.151 1.00 97.88 175 GLY A CA 1
ATOM 1461 C C . GLY A 1 175 ? -16.200 -5.995 19.041 1.00 97.88 175 GLY A C 1
ATOM 1462 O O . GLY A 1 175 ? -15.675 -5.750 17.960 1.00 97.88 175 GLY A O 1
ATOM 1463 N N . THR A 1 176 ? -15.472 -6.232 20.137 1.00 98.25 176 THR A N 1
ATOM 1464 C CA . THR A 1 176 ? -14.002 -6.282 20.122 1.00 98.25 176 THR A CA 1
ATOM 1465 C C . THR A 1 176 ? -13.499 -7.491 19.344 1.00 98.25 176 THR A C 1
ATOM 1467 O O . THR A 1 176 ? -12.605 -7.344 18.516 1.00 98.25 176 THR A O 1
ATOM 1470 N N . LYS A 1 177 ? -14.079 -8.675 19.567 1.00 98.25 177 LYS A N 1
ATOM 1471 C CA . LYS A 1 177 ? -13.709 -9.888 18.832 1.00 98.25 177 LYS A CA 1
ATOM 1472 C C . LYS A 1 177 ? -13.914 -9.712 17.323 1.00 98.25 177 LYS A C 1
ATOM 1474 O O . LYS A 1 177 ? -12.976 -9.930 16.565 1.00 98.25 177 LYS A O 1
ATOM 1479 N N . GLU A 1 178 ? -15.094 -9.261 16.903 1.00 98.06 178 GLU A N 1
ATOM 1480 C CA . GLU A 1 178 ? -15.415 -9.031 15.487 1.00 98.06 178 GLU A CA 1
ATOM 1481 C C . GLU A 1 178 ? -14.487 -7.985 14.850 1.00 98.06 178 GLU A C 1
ATOM 1483 O O . GLU A 1 178 ? -14.014 -8.164 13.727 1.00 98.06 178 GLU A O 1
ATOM 1488 N N . ALA A 1 179 ? -14.176 -6.904 15.575 1.00 98.19 179 ALA A N 1
ATOM 1489 C CA . ALA A 1 179 ? -13.242 -5.886 15.105 1.00 98.19 179 ALA A CA 1
ATOM 1490 C C . ALA A 1 179 ? -11.820 -6.442 14.926 1.00 98.19 179 ALA A C 1
ATOM 1492 O O . ALA A 1 179 ? -11.172 -6.129 13.930 1.00 98.19 179 ALA A O 1
ATOM 1493 N N . LEU A 1 180 ? -11.337 -7.278 15.852 1.00 98.31 180 LEU A N 1
ATOM 1494 C CA . LEU A 1 180 ? -10.016 -7.908 15.755 1.00 98.31 180 LEU A CA 1
ATOM 1495 C C . LEU A 1 180 ? -9.941 -8.905 14.594 1.00 98.31 180 LEU A C 1
ATOM 1497 O O . LEU A 1 180 ? -8.993 -8.852 13.815 1.00 98.31 180 LEU A O 1
ATOM 1501 N N . GLU A 1 181 ? -10.957 -9.752 14.423 1.00 98.44 181 GLU A N 1
ATOM 1502 C CA . GLU A 1 181 ? -11.051 -10.673 13.281 1.00 98.44 181 GLU A CA 1
ATOM 1503 C C . GLU A 1 181 ? -11.063 -9.902 11.954 1.00 98.44 181 GLU A C 1
ATOM 1505 O O . GLU A 1 181 ? -10.372 -10.268 11.001 1.00 98.44 181 GLU A O 1
ATOM 1510 N N . LYS A 1 182 ? -11.787 -8.777 11.894 1.00 98.19 182 LYS A N 1
ATOM 1511 C CA . LYS A 1 182 ? -11.787 -7.919 10.708 1.00 98.19 182 LYS A CA 1
ATOM 1512 C C . LYS A 1 182 ? -10.428 -7.266 10.464 1.00 98.19 182 LYS A C 1
ATOM 1514 O O . LYS A 1 182 ? -9.995 -7.200 9.316 1.00 98.19 182 LYS A O 1
ATOM 1519 N N . LEU A 1 183 ? -9.752 -6.786 11.507 1.00 98.06 183 LEU A N 1
ATOM 1520 C CA . LEU A 1 183 ? -8.411 -6.205 11.398 1.00 98.06 183 LEU A CA 1
ATOM 1521 C C . LEU A 1 183 ? -7.387 -7.233 10.907 1.00 98.06 183 LEU A C 1
ATOM 1523 O O . LEU A 1 183 ? -6.566 -6.888 10.060 1.00 98.06 183 LEU A O 1
ATOM 1527 N N . GLN A 1 184 ? -7.478 -8.485 11.359 1.00 98.38 184 GLN A N 1
ATOM 1528 C CA . GLN A 1 184 ? -6.646 -9.572 10.846 1.00 98.38 184 GLN A CA 1
ATOM 1529 C C . GLN A 1 184 ? -6.881 -9.793 9.345 1.00 98.38 184 GLN A C 1
ATOM 1531 O O . GLN A 1 184 ? -5.926 -9.774 8.574 1.00 98.38 184 GLN A O 1
ATOM 1536 N N . GLN A 1 185 ? -8.140 -9.900 8.903 1.00 98.12 185 GLN A N 1
ATOM 1537 C CA . GLN A 1 185 ? -8.461 -10.031 7.473 1.00 98.12 185 GLN A CA 1
ATOM 1538 C C . GLN A 1 185 ? -7.918 -8.854 6.649 1.00 98.12 185 GLN A C 1
ATOM 1540 O O . GLN A 1 185 ? -7.413 -9.035 5.543 1.00 98.12 185 GLN A O 1
ATOM 1545 N N . LEU A 1 186 ? -8.026 -7.628 7.171 1.00 97.44 186 LEU A N 1
ATOM 1546 C CA . LEU A 1 186 ? -7.489 -6.440 6.509 1.00 97.44 186 LEU A CA 1
ATOM 1547 C C . LEU A 1 186 ? -5.962 -6.502 6.379 1.00 97.44 186 LEU A C 1
ATOM 1549 O O . LEU A 1 186 ? -5.436 -6.055 5.358 1.00 97.44 186 LEU A O 1
ATOM 1553 N N . GLU A 1 187 ? -5.262 -7.055 7.367 1.00 97.19 187 GLU A N 1
ATOM 1554 C CA . GLU A 1 187 ? -3.809 -7.212 7.329 1.00 97.19 187 GLU A CA 1
ATOM 1555 C C . GLU A 1 187 ? -3.370 -8.323 6.369 1.00 97.19 187 GLU A C 1
ATOM 1557 O O . GLU A 1 187 ? -2.472 -8.111 5.554 1.00 97.19 187 GLU A O 1
ATOM 1562 N N . GLU A 1 188 ? -4.059 -9.463 6.362 1.00 97.75 188 GLU A N 1
ATOM 1563 C CA . GLU A 1 188 ? -3.839 -10.535 5.382 1.00 97.75 188 GLU A CA 1
ATOM 1564 C C . GLU A 1 188 ? -4.015 -10.016 3.946 1.00 97.75 188 GLU A C 1
ATOM 1566 O O . GLU A 1 188 ? -3.165 -10.236 3.077 1.00 97.75 188 GLU A O 1
ATOM 1571 N N . LEU A 1 189 ? -5.075 -9.235 3.705 1.00 96.69 189 LEU A N 1
ATOM 1572 C CA . LEU A 1 189 ? -5.301 -8.572 2.421 1.00 96.69 189 LEU A CA 1
ATOM 1573 C C . LEU A 1 189 ? -4.180 -7.586 2.076 1.00 96.69 189 LEU A C 1
ATOM 1575 O O . LEU A 1 189 ? -3.788 -7.508 0.912 1.00 96.69 189 LEU A O 1
ATOM 1579 N N . ARG A 1 190 ? -3.640 -6.846 3.054 1.00 96.31 190 ARG A N 1
ATOM 1580 C CA . ARG A 1 190 ? -2.527 -5.909 2.833 1.00 96.31 190 ARG A CA 1
ATOM 1581 C C . ARG A 1 190 ? -1.265 -6.624 2.391 1.00 96.31 190 ARG A C 1
ATOM 1583 O O . ARG A 1 190 ? -0.636 -6.198 1.422 1.00 96.31 190 ARG A O 1
ATOM 1590 N N . LEU A 1 191 ? -0.906 -7.697 3.084 1.00 96.50 191 LEU A N 1
ATOM 1591 C CA . LEU A 1 191 ? 0.269 -8.497 2.758 1.00 96.50 191 LEU A CA 1
ATOM 1592 C 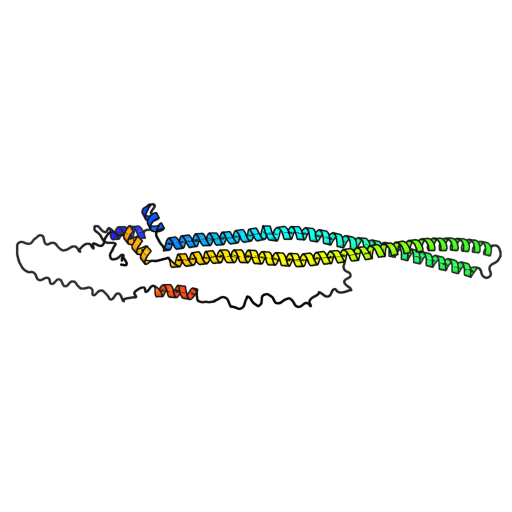C . LEU A 1 191 ? 0.135 -9.121 1.365 1.00 96.50 191 LEU A C 1
ATOM 1594 O O . LEU A 1 191 ? 1.056 -9.020 0.551 1.00 96.50 191 LEU A O 1
ATOM 1598 N N . ASN A 1 192 ? -1.034 -9.682 1.047 1.00 95.94 192 ASN A N 1
ATOM 1599 C CA . ASN A 1 192 ? -1.283 -10.266 -0.266 1.00 95.94 192 ASN A CA 1
ATOM 1600 C C . ASN A 1 192 ? -1.259 -9.213 -1.388 1.00 95.94 192 ASN A C 1
ATOM 1602 O O . ASN A 1 192 ? -0.612 -9.421 -2.413 1.00 95.94 192 ASN A O 1
ATOM 1606 N N . GLN A 1 193 ? -1.898 -8.057 -1.187 1.00 93.25 193 GLN A N 1
ATOM 1607 C CA . GLN A 1 193 ? -1.901 -6.979 -2.179 1.00 93.25 193 GLN A CA 1
ATOM 1608 C C . GLN A 1 193 ? -0.489 -6.445 -2.440 1.00 93.25 193 GLN A C 1
ATOM 1610 O O . GLN A 1 193 ? -0.125 -6.199 -3.590 1.00 93.25 193 GLN A O 1
ATOM 1615 N N . LEU A 1 194 ? 0.330 -6.298 -1.392 1.00 93.94 194 LEU A N 1
ATOM 1616 C CA . LEU A 1 194 ? 1.719 -5.869 -1.535 1.00 93.94 194 LEU A CA 1
ATOM 1617 C C . LEU A 1 194 ? 2.525 -6.871 -2.367 1.00 93.94 194 LEU A C 1
ATOM 1619 O O . LEU A 1 194 ? 3.219 -6.467 -3.299 1.00 93.94 194 LEU A O 1
ATOM 1623 N N . LYS A 1 195 ? 2.386 -8.171 -2.084 1.00 95.94 195 LYS A N 1
ATOM 1624 C CA . LYS A 1 195 ? 3.028 -9.234 -2.866 1.00 95.94 195 LYS A CA 1
ATOM 1625 C C . LYS A 1 195 ? 2.625 -9.169 -4.340 1.00 95.94 195 LYS A C 1
ATOM 1627 O O . LYS A 1 195 ? 3.498 -9.161 -5.205 1.00 95.94 195 LYS A O 1
ATOM 1632 N N . VAL A 1 196 ? 1.324 -9.092 -4.627 1.00 94.50 196 VAL A N 1
ATOM 1633 C CA . VAL A 1 196 ? 0.802 -9.019 -6.003 1.00 94.50 196 VAL A CA 1
ATOM 1634 C C . VAL A 1 196 ? 1.340 -7.787 -6.731 1.00 94.50 196 VAL A C 1
ATOM 1636 O O . VAL A 1 196 ? 1.791 -7.901 -7.868 1.00 94.50 196 VAL A O 1
ATOM 1639 N N . ASN A 1 197 ? 1.373 -6.628 -6.071 1.00 93.19 197 ASN A N 1
ATOM 1640 C CA . ASN A 1 197 ? 1.904 -5.400 -6.662 1.00 93.19 197 ASN A CA 1
ATOM 1641 C C . ASN A 1 197 ? 3.405 -5.492 -6.956 1.00 93.19 197 ASN A C 1
ATOM 1643 O O . ASN A 1 197 ? 3.840 -5.076 -8.027 1.00 93.19 197 ASN A O 1
ATOM 1647 N N . LEU A 1 198 ? 4.202 -6.058 -6.047 1.00 94.62 198 LEU A N 1
ATOM 1648 C CA . LEU A 1 198 ? 5.639 -6.249 -6.273 1.00 94.62 198 LEU A CA 1
ATOM 1649 C C . LEU A 1 198 ? 5.906 -7.213 -7.433 1.00 94.62 198 LEU A C 1
ATOM 1651 O O . LEU A 1 198 ? 6.758 -6.938 -8.279 1.00 94.62 198 LEU A O 1
ATOM 1655 N N . MET A 1 199 ? 5.138 -8.301 -7.520 1.00 95.44 199 MET A N 1
ATOM 1656 C CA . MET A 1 199 ? 5.198 -9.216 -8.661 1.00 95.44 199 MET A CA 1
ATOM 1657 C C . MET A 1 199 ? 4.828 -8.512 -9.970 1.00 95.44 199 MET A C 1
ATOM 1659 O O . MET A 1 199 ? 5.510 -8.686 -10.977 1.00 95.44 199 MET A O 1
ATOM 1663 N N . LEU A 1 200 ? 3.783 -7.684 -9.961 1.00 93.88 200 LEU A N 1
ATOM 1664 C CA . LEU A 1 200 ? 3.365 -6.922 -11.133 1.00 93.88 200 LEU A CA 1
ATOM 1665 C C . LEU A 1 200 ? 4.454 -5.945 -11.595 1.00 93.88 200 LEU A C 1
ATOM 1667 O O . LEU A 1 200 ? 4.805 -5.948 -12.772 1.00 93.88 200 LEU A O 1
ATOM 1671 N N . ILE A 1 201 ? 5.038 -5.164 -10.680 1.00 94.88 201 ILE A N 1
ATOM 1672 C CA . ILE A 1 201 ? 6.156 -4.255 -10.988 1.00 94.88 201 ILE A CA 1
ATOM 1673 C C . ILE A 1 201 ? 7.323 -5.031 -11.606 1.00 94.88 201 ILE A C 1
ATOM 1675 O O . ILE A 1 201 ? 7.898 -4.591 -12.605 1.00 94.88 201 ILE A O 1
ATOM 1679 N N . SER A 1 202 ? 7.664 -6.191 -11.035 1.00 96.00 202 SER A N 1
ATOM 1680 C CA . SER A 1 202 ? 8.725 -7.058 -11.553 1.00 96.00 202 SER A CA 1
ATOM 1681 C C . SER A 1 202 ? 8.432 -7.520 -12.984 1.00 96.00 202 SER A C 1
ATOM 1683 O O . SER A 1 202 ? 9.287 -7.378 -13.857 1.00 96.00 202 SER A O 1
ATOM 1685 N N . ASN A 1 203 ? 7.204 -7.964 -13.262 1.00 93.44 203 ASN A N 1
ATOM 1686 C CA . ASN A 1 203 ? 6.790 -8.409 -14.594 1.00 93.44 203 ASN A CA 1
ATOM 1687 C C . ASN A 1 203 ? 6.837 -7.279 -15.633 1.00 93.44 203 ASN A C 1
ATOM 1689 O O . ASN A 1 203 ? 7.359 -7.474 -16.731 1.00 93.44 203 ASN A O 1
ATOM 1693 N N . ILE A 1 204 ? 6.333 -6.088 -15.291 1.00 92.38 204 ILE A N 1
ATOM 1694 C CA . ILE A 1 204 ? 6.389 -4.924 -16.187 1.00 92.38 204 ILE A CA 1
ATOM 1695 C C . ILE A 1 204 ? 7.859 -4.555 -16.460 1.00 92.38 204 ILE A C 1
ATOM 1697 O O . ILE A 1 204 ? 8.245 -4.345 -17.610 1.00 92.38 204 ILE A O 1
ATOM 1701 N N . SER A 1 205 ? 8.703 -4.552 -15.425 1.00 94.62 205 SER A N 1
ATOM 1702 C CA . SER A 1 205 ? 10.140 -4.271 -15.562 1.00 94.62 205 SER A CA 1
ATOM 1703 C C . SER A 1 205 ? 10.840 -5.286 -16.473 1.00 94.62 205 SER A C 1
ATOM 1705 O O . SER A 1 205 ? 11.641 -4.903 -17.327 1.00 94.62 205 SER A O 1
ATOM 1707 N N . ALA A 1 206 ? 10.510 -6.574 -16.342 1.00 95.56 206 ALA A N 1
ATOM 1708 C CA . ALA A 1 206 ? 11.042 -7.633 -17.197 1.00 95.56 206 ALA A CA 1
ATOM 1709 C C . ALA A 1 206 ? 10.632 -7.453 -18.669 1.00 95.56 206 ALA A C 1
ATOM 1711 O O . ALA A 1 206 ? 11.454 -7.652 -19.565 1.00 95.56 206 ALA A O 1
ATOM 1712 N N . SER A 1 207 ? 9.396 -7.011 -18.931 1.00 93.06 207 SER A N 1
ATOM 1713 C CA . SER A 1 207 ? 8.927 -6.704 -20.289 1.00 93.06 207 SER A CA 1
ATOM 1714 C C . SER A 1 207 ? 9.729 -5.569 -20.933 1.00 93.06 207 SER A C 1
ATOM 1716 O O . SER A 1 207 ? 10.134 -5.680 -22.090 1.00 93.06 207 SER A O 1
ATOM 1718 N N . VAL A 1 208 ? 9.993 -4.488 -20.189 1.00 95.62 208 VAL A N 1
ATOM 1719 C CA . VAL A 1 208 ? 10.811 -3.356 -20.667 1.00 95.62 208 VAL A CA 1
ATOM 1720 C C . VAL A 1 208 ? 12.241 -3.811 -20.938 1.00 95.62 208 VAL A C 1
ATOM 1722 O O . VAL A 1 208 ? 12.804 -3.496 -21.983 1.00 95.62 208 VAL A O 1
ATOM 1725 N N . HIS A 1 209 ? 12.815 -4.608 -20.033 1.00 95.62 209 HIS A N 1
ATOM 1726 C CA . HIS A 1 209 ? 14.151 -5.165 -20.212 1.00 95.62 209 HIS A CA 1
ATOM 1727 C C . HIS A 1 209 ? 14.255 -6.022 -21.482 1.00 95.62 209 HIS A C 1
ATOM 1729 O O . HIS A 1 209 ? 15.194 -5.855 -22.258 1.00 95.62 209 HIS A O 1
ATOM 1735 N N . SER A 1 210 ? 13.281 -6.903 -21.728 1.00 95.44 210 SER A N 1
ATOM 1736 C CA . SER A 1 210 ? 13.251 -7.729 -22.938 1.00 95.44 210 SER A CA 1
ATOM 1737 C C . SER A 1 210 ? 13.160 -6.876 -24.207 1.00 95.44 210 SER A C 1
ATOM 1739 O O . SER A 1 210 ? 13.943 -7.088 -25.133 1.00 95.44 210 SER A O 1
ATOM 1741 N N . SER A 1 211 ? 12.284 -5.865 -24.222 1.00 94.31 211 SER A N 1
ATOM 1742 C CA . SER A 1 211 ? 12.161 -4.929 -25.346 1.00 94.31 211 SER A CA 1
ATOM 1743 C C . SER A 1 211 ? 13.467 -4.178 -25.619 1.00 94.31 211 SER A C 1
ATOM 1745 O O . SER A 1 211 ? 13.890 -4.075 -26.767 1.00 94.31 211 SER A O 1
ATOM 1747 N N . ASN A 1 212 ? 14.131 -3.674 -24.577 1.00 96.31 212 ASN A N 1
ATOM 1748 C CA . ASN A 1 212 ? 15.375 -2.920 -24.732 1.00 96.31 212 ASN A CA 1
ATOM 1749 C C . ASN A 1 212 ? 16.522 -3.812 -25.226 1.00 96.31 212 ASN A C 1
ATOM 1751 O O . ASN A 1 212 ? 17.313 -3.379 -26.060 1.00 96.31 212 ASN A O 1
ATOM 1755 N N . THR A 1 213 ? 16.585 -5.068 -24.770 1.00 97.50 213 THR A N 1
ATOM 1756 C CA . THR A 1 213 ? 17.555 -6.054 -25.271 1.00 97.50 213 THR A CA 1
ATOM 1757 C C . THR A 1 213 ? 17.407 -6.275 -26.776 1.00 97.50 213 THR A C 1
ATOM 1759 O O . THR A 1 213 ? 18.411 -6.272 -27.485 1.00 97.50 213 THR A O 1
ATOM 1762 N N . MET A 1 214 ? 16.174 -6.364 -27.290 1.00 96.38 214 MET A N 1
ATOM 1763 C CA . MET A 1 214 ? 15.938 -6.458 -28.737 1.00 96.38 214 MET A CA 1
ATOM 1764 C C . MET A 1 214 ? 16.465 -5.224 -29.483 1.00 96.38 214 MET A C 1
ATOM 1766 O O . MET A 1 214 ? 17.128 -5.375 -30.507 1.00 96.38 214 MET A O 1
ATOM 1770 N N . SER A 1 215 ? 16.235 -4.016 -28.958 1.00 97.44 215 SER A N 1
ATOM 1771 C CA . SER A 1 215 ? 16.772 -2.780 -29.544 1.00 97.44 215 SER A CA 1
ATOM 1772 C C . SER A 1 215 ? 18.303 -2.763 -29.573 1.00 97.44 215 SER A C 1
ATOM 1774 O O . SER A 1 215 ? 18.892 -2.422 -30.599 1.00 97.44 215 SER A O 1
ATOM 1776 N N . TYR A 1 216 ? 18.973 -3.194 -28.498 1.00 97.12 216 TYR A N 1
ATOM 1777 C CA . TYR A 1 216 ? 20.437 -3.299 -28.483 1.00 97.12 216 TYR A CA 1
ATOM 1778 C C . TYR A 1 216 ? 20.964 -4.302 -29.517 1.00 97.12 216 TYR A C 1
ATOM 1780 O O . TYR A 1 216 ? 21.965 -4.028 -30.183 1.00 97.12 216 TYR A O 1
ATOM 1788 N N . ASP A 1 217 ? 20.279 -5.432 -29.701 1.00 97.69 217 ASP A N 1
ATOM 1789 C CA . ASP A 1 217 ? 20.641 -6.415 -30.722 1.00 97.69 217 ASP A CA 1
ATOM 1790 C C . ASP A 1 217 ? 20.466 -5.876 -32.147 1.00 97.69 217 ASP A C 1
ATOM 1792 O O . ASP A 1 217 ? 21.318 -6.133 -33.000 1.00 97.69 217 ASP A O 1
ATOM 1796 N N . VAL A 1 218 ? 19.416 -5.092 -32.411 1.00 97.56 218 VAL A N 1
ATOM 1797 C CA . VAL A 1 218 ? 19.215 -4.425 -33.710 1.00 97.56 218 VAL A CA 1
ATOM 1798 C C . VAL A 1 218 ? 20.345 -3.436 -33.995 1.00 97.56 218 VAL A C 1
ATOM 1800 O O . VAL A 1 218 ? 20.909 -3.447 -35.092 1.00 97.56 218 VAL A O 1
ATOM 1803 N N . VAL A 1 219 ? 20.738 -2.628 -33.004 1.00 96.19 219 VAL A N 1
ATOM 1804 C CA . VAL A 1 219 ? 21.879 -1.707 -33.128 1.00 96.19 219 VAL A CA 1
ATOM 1805 C C . VAL A 1 219 ? 23.164 -2.469 -33.441 1.00 96.19 219 VAL A C 1
ATOM 1807 O O . VAL A 1 219 ? 23.865 -2.117 -34.392 1.00 96.19 219 VAL A O 1
ATOM 1810 N N . ARG A 1 220 ? 23.464 -3.538 -32.692 1.00 97.62 220 ARG A N 1
ATOM 1811 C CA . ARG A 1 220 ? 24.653 -4.372 -32.920 1.00 97.62 220 ARG A CA 1
ATOM 1812 C C . ARG A 1 220 ? 24.677 -4.935 -34.341 1.00 97.62 220 ARG A C 1
ATOM 1814 O O . ARG A 1 220 ? 25.663 -4.750 -35.047 1.00 97.62 220 ARG A O 1
ATOM 1821 N N . GLN A 1 221 ? 23.581 -5.553 -34.781 1.00 96.69 221 GLN A N 1
ATOM 1822 C CA . GLN A 1 221 ? 23.462 -6.116 -36.131 1.00 96.69 221 GLN A CA 1
ATOM 1823 C C . GLN A 1 221 ? 23.588 -5.052 -37.226 1.00 96.69 221 GLN A C 1
ATOM 1825 O O . GLN A 1 221 ? 24.058 -5.346 -38.325 1.00 96.69 221 GLN A O 1
ATOM 1830 N N . SER A 1 222 ? 23.157 -3.817 -36.965 1.00 95.00 222 SER A N 1
ATOM 1831 C CA . SER A 1 222 ? 23.335 -2.726 -37.919 1.00 95.00 222 SER A CA 1
ATOM 1832 C C . SER A 1 222 ? 24.787 -2.264 -38.006 1.00 95.00 222 SER A C 1
ATOM 1834 O O . SER A 1 222 ? 25.257 -1.971 -39.102 1.00 95.00 222 SER A O 1
ATOM 1836 N N . LEU A 1 223 ? 25.505 -2.227 -36.881 1.00 92.50 223 LEU A N 1
ATOM 1837 C CA . LEU A 1 223 ? 26.927 -1.877 -36.846 1.00 92.50 223 LEU A CA 1
ATOM 1838 C C . LEU A 1 223 ? 27.800 -2.946 -37.514 1.00 92.50 223 LEU A C 1
ATOM 1840 O O . LEU A 1 223 ? 28.766 -2.603 -38.186 1.00 92.50 223 LEU A O 1
ATOM 1844 N N . GLU A 1 224 ? 27.431 -4.225 -37.409 1.00 94.00 224 GLU A N 1
ATOM 1845 C CA . GLU A 1 224 ? 28.097 -5.331 -38.120 1.00 94.00 224 GLU A CA 1
ATOM 1846 C C . GLU A 1 224 ? 28.008 -5.204 -39.653 1.00 94.00 224 GLU A C 1
ATOM 1848 O O . GLU A 1 224 ? 28.813 -5.791 -40.374 1.00 94.00 224 GLU A O 1
ATOM 1853 N N . LYS A 1 225 ? 27.048 -4.424 -40.169 1.00 91.25 225 LYS A N 1
ATOM 1854 C CA . LYS A 1 225 ? 26.891 -4.152 -41.608 1.00 91.25 225 LYS A CA 1
ATOM 1855 C C . LYS A 1 225 ? 27.704 -2.948 -42.089 1.00 91.25 225 LYS A C 1
ATOM 1857 O O . LYS A 1 225 ? 27.795 -2.752 -43.303 1.00 91.25 225 LYS A O 1
ATOM 1862 N N . CYS A 1 226 ? 28.273 -2.150 -41.182 1.00 90.62 226 CYS A N 1
ATOM 1863 C CA . CYS A 1 226 ? 29.126 -1.020 -41.538 1.00 90.62 226 CYS A CA 1
ATOM 1864 C C . CYS A 1 226 ? 30.372 -1.511 -42.273 1.00 90.62 226 CYS A C 1
ATOM 1866 O O . CYS A 1 226 ? 31.109 -2.360 -41.777 1.00 90.62 226 CYS A O 1
ATOM 1868 N N . ALA A 1 227 ? 30.641 -0.938 -43.440 1.00 91.19 227 ALA A N 1
ATOM 1869 C CA . ALA A 1 227 ? 31.821 -1.258 -44.222 1.00 91.19 227 ALA A CA 1
ATOM 1870 C C . ALA A 1 227 ? 32.420 0.027 -44.786 1.00 91.19 227 ALA A C 1
ATOM 1872 O O . ALA A 1 227 ? 31.933 0.572 -45.775 1.00 91.19 227 ALA A O 1
ATOM 1873 N N . ALA A 1 228 ? 33.522 0.477 -44.181 1.00 87.62 228 ALA A N 1
ATOM 1874 C CA . ALA A 1 228 ? 34.235 1.669 -44.632 1.00 87.62 228 ALA A CA 1
ATOM 1875 C C . ALA A 1 228 ? 34.682 1.550 -46.096 1.00 87.62 228 ALA A C 1
ATOM 1877 O O . ALA A 1 228 ? 34.595 2.520 -46.835 1.00 87.62 228 ALA A O 1
ATOM 1878 N N . SER A 1 229 ? 35.094 0.356 -46.538 1.00 88.25 229 SER A N 1
ATOM 1879 C CA . SER A 1 229 ? 35.443 0.108 -47.941 1.00 88.25 229 SER A CA 1
ATOM 1880 C C . SER A 1 229 ? 34.272 0.368 -48.885 1.00 88.25 229 SER A C 1
ATOM 1882 O O . SER A 1 229 ? 34.449 1.072 -49.867 1.00 88.25 229 SER A O 1
ATOM 1884 N N . LYS A 1 230 ? 33.067 -0.117 -48.559 1.00 87.75 230 LYS A N 1
ATOM 1885 C CA . LYS A 1 230 ? 31.868 0.127 -49.374 1.00 87.75 230 LYS A CA 1
ATOM 1886 C C . LYS A 1 230 ? 31.498 1.604 -49.399 1.00 87.75 230 LYS A C 1
ATOM 1888 O O . LYS A 1 230 ? 31.188 2.127 -50.459 1.00 87.75 230 LYS A O 1
ATOM 1893 N N . ASP A 1 231 ? 31.555 2.273 -48.251 1.00 87.25 231 ASP A N 1
ATOM 1894 C CA . ASP A 1 231 ? 31.245 3.702 -48.165 1.00 87.25 231 ASP A CA 1
ATOM 1895 C C . ASP A 1 231 ? 32.262 4.552 -48.956 1.00 87.25 231 ASP A C 1
ATOM 1897 O O . ASP A 1 231 ? 31.882 5.543 -49.578 1.00 87.25 231 ASP A O 1
ATOM 1901 N N . LEU A 1 232 ? 33.541 4.150 -48.979 1.00 86.38 232 LEU A N 1
ATOM 1902 C CA . LEU A 1 232 ? 34.592 4.784 -49.784 1.00 86.38 232 LEU A CA 1
ATOM 1903 C C . LEU A 1 232 ? 34.446 4.486 -51.280 1.00 86.38 232 LEU A C 1
ATOM 1905 O O . LEU A 1 232 ? 34.590 5.403 -52.084 1.00 86.38 232 LEU A O 1
ATOM 1909 N N . ASP A 1 233 ? 34.137 3.243 -51.653 1.00 87.19 233 ASP A N 1
ATOM 1910 C CA . ASP A 1 233 ? 33.894 2.855 -53.044 1.00 87.19 233 ASP A CA 1
ATOM 1911 C C . ASP A 1 233 ? 32.690 3.634 -53.607 1.00 87.19 233 ASP A C 1
ATOM 1913 O O . ASP A 1 233 ? 32.803 4.244 -54.668 1.00 87.19 233 ASP A O 1
ATOM 1917 N N . LEU A 1 234 ? 31.585 3.723 -52.851 1.00 84.88 234 LEU A N 1
ATOM 1918 C CA . LEU A 1 234 ? 30.417 4.549 -53.194 1.00 84.88 234 LEU A CA 1
ATOM 1919 C C . LEU A 1 234 ? 30.782 6.034 -53.334 1.00 84.88 234 LEU A C 1
ATOM 1921 O O . LEU A 1 234 ? 30.290 6.723 -54.225 1.00 84.88 234 LEU A O 1
ATOM 1925 N N . PHE A 1 235 ? 31.652 6.546 -52.459 1.00 83.62 235 PHE A N 1
ATOM 1926 C CA . PHE A 1 235 ? 32.090 7.940 -52.522 1.00 83.62 235 PHE A CA 1
ATOM 1927 C C . PHE A 1 235 ? 32.896 8.214 -53.793 1.00 83.62 235 PHE A C 1
ATOM 1929 O O . PHE A 1 235 ? 32.707 9.239 -54.443 1.00 83.62 235 PHE A O 1
ATOM 1936 N N . ILE A 1 236 ? 33.790 7.301 -54.160 1.00 85.50 236 ILE A N 1
ATOM 1937 C CA . ILE A 1 236 ? 34.623 7.430 -55.353 1.00 85.50 236 ILE A CA 1
ATOM 1938 C C . ILE A 1 236 ? 33.791 7.275 -56.622 1.00 85.50 236 ILE A C 1
ATOM 1940 O O . ILE A 1 236 ? 33.976 8.052 -57.554 1.00 85.50 236 ILE A O 1
ATOM 1944 N N . GLU A 1 237 ? 32.857 6.327 -56.654 1.00 84.50 237 GLU A N 1
ATOM 1945 C CA . GLU A 1 237 ? 31.933 6.155 -57.778 1.00 84.50 237 GLU A CA 1
ATOM 1946 C C . GLU A 1 237 ? 31.145 7.440 -58.053 1.00 84.50 237 GLU A C 1
ATOM 1948 O O . GLU A 1 237 ? 30.940 7.819 -59.204 1.00 84.50 237 GLU A O 1
ATOM 1953 N N . GLN A 1 238 ? 30.747 8.142 -56.993 1.00 80.31 238 GLN A N 1
ATOM 1954 C CA . GLN A 1 238 ? 29.884 9.304 -57.114 1.00 80.31 238 GLN A CA 1
ATOM 1955 C C . GLN A 1 238 ? 30.621 10.640 -57.283 1.00 80.31 238 GLN A C 1
ATOM 1957 O O . GLN A 1 238 ? 30.102 11.543 -57.938 1.00 80.31 238 GLN A O 1
ATOM 1962 N N . PHE A 1 239 ? 31.801 10.795 -56.679 1.00 81.56 239 PHE A N 1
ATOM 1963 C CA . PHE A 1 239 ? 32.546 12.062 -56.661 1.00 81.56 239 PHE A CA 1
ATOM 1964 C C . PHE A 1 239 ? 33.901 11.999 -57.372 1.00 81.56 239 PHE A C 1
ATOM 1966 O O . PHE A 1 239 ? 34.573 13.027 -57.474 1.00 81.56 239 PHE A O 1
ATOM 1973 N N . GLY A 1 240 ? 34.321 10.826 -57.850 1.00 83.69 240 GLY A N 1
ATOM 1974 C CA . GLY A 1 240 ? 35.573 10.647 -58.575 1.00 83.69 240 GLY A CA 1
ATOM 1975 C C . GLY A 1 240 ? 35.617 11.491 -59.848 1.00 83.69 240 GLY A C 1
ATOM 1976 O O . GLY A 1 240 ? 34.668 11.532 -60.628 1.00 83.69 240 GLY A O 1
ATOM 1977 N N . THR A 1 241 ? 36.741 12.168 -60.067 1.00 87.19 241 THR A N 1
ATOM 1978 C CA . THR A 1 241 ? 36.964 13.056 -61.223 1.00 87.19 241 THR A CA 1
ATOM 1979 C C . THR A 1 241 ? 37.800 12.395 -62.323 1.00 87.19 241 THR A C 1
ATOM 1981 O O . THR A 1 241 ? 38.084 13.010 -63.349 1.00 87.19 241 THR A O 1
ATOM 1984 N N . GLY A 1 242 ? 38.168 11.126 -62.126 1.00 83.12 242 GLY A N 1
ATOM 1985 C CA . GLY A 1 242 ? 38.911 10.304 -63.075 1.00 83.12 242 GLY A CA 1
ATOM 1986 C C . GLY A 1 242 ? 40.320 9.958 -62.594 1.00 83.12 242 GLY A C 1
ATOM 1987 O O . GLY A 1 242 ? 40.809 10.476 -61.592 1.00 83.12 242 GLY A O 1
ATOM 1988 N N . ASN A 1 243 ? 40.975 9.064 -63.332 1.00 84.19 243 ASN A N 1
ATOM 1989 C CA . ASN A 1 243 ? 42.288 8.503 -62.999 1.00 84.19 243 ASN A CA 1
ATOM 1990 C C . ASN A 1 243 ? 43.445 9.070 -63.842 1.00 84.19 243 ASN A C 1
ATOM 1992 O O . ASN A 1 243 ? 44.592 8.661 -63.673 1.00 84.19 243 ASN A O 1
ATOM 1996 N N . VAL A 1 244 ? 43.158 9.997 -64.761 1.00 85.31 244 VAL A N 1
ATOM 1997 C CA . VAL A 1 244 ? 44.173 10.599 -65.631 1.00 85.31 244 VAL A CA 1
ATOM 1998 C C . VAL A 1 244 ? 44.955 11.641 -64.843 1.00 85.31 244 VAL A C 1
ATOM 2000 O O . VAL A 1 244 ? 44.455 12.738 -64.583 1.00 85.31 244 VAL A O 1
ATOM 2003 N N . ILE A 1 245 ? 46.181 11.287 -64.468 1.00 83.31 245 ILE A N 1
ATOM 2004 C CA . ILE A 1 245 ? 47.137 12.196 -63.836 1.00 83.31 245 ILE A CA 1
ATOM 2005 C C . ILE A 1 245 ? 47.639 13.173 -64.912 1.00 83.31 245 ILE A C 1
ATOM 2007 O O . ILE A 1 245 ? 48.171 12.711 -65.921 1.00 83.31 245 ILE A O 1
ATOM 2011 N N . PRO A 1 246 ? 47.471 14.498 -64.742 1.00 81.00 246 PRO A N 1
ATOM 2012 C CA . PRO A 1 246 ? 48.006 15.467 -65.693 1.00 81.00 246 PRO A CA 1
ATOM 2013 C C . PRO A 1 246 ? 49.531 15.370 -65.793 1.00 81.00 246 PRO A C 1
ATOM 2015 O O . PRO A 1 246 ? 50.220 15.383 -64.770 1.00 81.00 246 PRO A O 1
ATOM 2018 N N . ASP A 1 247 ? 50.052 15.311 -67.019 1.00 81.81 247 ASP A N 1
ATOM 2019 C CA . ASP A 1 247 ? 51.493 15.288 -67.258 1.00 81.81 247 ASP A CA 1
ATOM 2020 C C . ASP A 1 247 ? 52.161 16.571 -66.753 1.00 81.81 247 ASP A C 1
ATOM 2022 O O . ASP A 1 247 ? 51.618 17.678 -66.853 1.00 81.81 247 ASP A O 1
ATOM 2026 N N . ALA A 1 248 ? 53.386 16.423 -66.243 1.00 82.31 248 ALA A N 1
ATOM 2027 C CA . ALA A 1 248 ? 54.216 17.566 -65.902 1.00 82.31 248 ALA A CA 1
ATOM 2028 C C . ALA A 1 248 ? 54.433 18.455 -67.138 1.00 82.31 248 ALA A C 1
ATOM 2030 O O . ALA A 1 248 ? 54.541 17.976 -68.270 1.00 82.31 248 ALA A O 1
ATOM 2031 N N . LEU A 1 249 ? 54.521 19.769 -66.924 1.00 82.00 249 LEU A N 1
ATOM 2032 C CA . LEU A 1 249 ? 54.870 20.685 -68.003 1.00 82.00 249 LEU A CA 1
ATOM 2033 C C . LEU A 1 249 ? 56.299 20.392 -68.461 1.00 82.00 249 LEU A C 1
ATOM 2035 O O . LEU A 1 249 ? 57.247 20.504 -67.685 1.00 82.00 249 LEU A O 1
ATOM 2039 N N . HIS A 1 250 ? 56.442 20.050 -69.735 1.00 81.00 250 HIS A N 1
ATOM 2040 C CA . HIS A 1 250 ? 57.741 19.868 -70.361 1.00 81.00 250 HIS A CA 1
ATOM 2041 C C . HIS A 1 250 ? 58.159 21.168 -71.039 1.00 81.00 250 HIS A C 1
ATOM 2043 O O . HIS A 1 250 ? 57.343 21.849 -71.671 1.00 81.00 250 HIS A O 1
ATOM 2049 N N . PHE A 1 251 ? 59.442 21.509 -70.918 1.00 81.62 251 PHE A N 1
ATOM 2050 C CA . PHE A 1 251 ? 60.012 22.580 -71.718 1.00 81.62 251 PHE A CA 1
ATOM 2051 C C . PHE A 1 251 ? 59.871 22.205 -73.193 1.00 81.62 251 PHE A C 1
ATOM 2053 O O . PHE A 1 251 ? 60.396 21.187 -73.642 1.00 81.62 251 PHE A O 1
ATOM 2060 N N . LYS A 1 252 ? 59.133 23.024 -73.939 1.00 81.75 252 LYS A N 1
ATOM 2061 C CA . LYS A 1 252 ? 59.019 22.882 -75.382 1.00 81.75 252 LYS A CA 1
ATOM 2062 C C . LYS A 1 252 ? 59.929 23.914 -76.018 1.00 81.75 252 LYS A C 1
ATOM 2064 O O . LYS A 1 252 ? 59.622 25.104 -75.999 1.00 81.75 252 LYS A O 1
ATOM 2069 N N . ASP A 1 253 ? 61.052 23.441 -76.543 1.00 78.19 253 ASP A N 1
ATOM 2070 C CA . ASP A 1 253 ? 61.937 24.273 -77.342 1.00 78.19 253 ASP A CA 1
ATOM 2071 C C . ASP A 1 253 ? 61.252 24.588 -78.677 1.00 78.19 253 ASP A C 1
ATOM 2073 O O . ASP A 1 253 ? 60.964 23.697 -79.479 1.00 78.19 253 ASP A O 1
ATOM 2077 N N . TYR A 1 254 ? 60.946 25.862 -78.897 1.00 74.31 254 TYR A N 1
ATOM 2078 C CA . TYR A 1 254 ? 60.361 26.350 -80.145 1.00 74.31 254 TYR A CA 1
ATOM 2079 C C . TYR A 1 254 ? 61.424 26.920 -81.102 1.00 74.31 254 TYR A C 1
ATOM 2081 O O . TYR A 1 254 ? 61.069 27.411 -82.172 1.00 74.31 254 TYR A O 1
ATOM 2089 N N . TYR A 1 255 ? 62.710 26.867 -80.735 1.00 65.31 255 TYR A N 1
ATOM 2090 C CA . TYR A 1 255 ? 63.818 27.547 -81.407 1.00 65.31 255 TYR A CA 1
ATOM 2091 C C . TYR A 1 255 ? 64.885 26.574 -81.952 1.00 65.31 255 TYR A C 1
ATOM 2093 O O . TYR A 1 255 ? 66.079 26.858 -81.904 1.00 65.31 255 TYR A O 1
ATOM 2101 N N . VAL A 1 256 ? 64.486 25.425 -82.514 1.00 54.91 256 VAL A N 1
ATOM 2102 C CA . VAL A 1 256 ? 65.439 24.478 -83.129 1.00 54.91 256 VAL A CA 1
ATOM 2103 C C . VAL A 1 256 ? 65.485 24.626 -84.656 1.00 54.91 256 VAL A C 1
ATOM 2105 O O . VAL A 1 256 ? 64.571 24.219 -85.373 1.00 54.91 256 VAL A O 1
ATOM 2108 N N . HIS A 1 257 ? 66.606 25.140 -85.173 1.00 49.56 257 HIS A N 1
ATOM 2109 C CA . HIS A 1 257 ? 67.059 24.957 -86.560 1.00 49.56 257 HIS A CA 1
ATOM 2110 C C . HIS A 1 257 ? 68.173 23.883 -86.623 1.00 49.56 257 HIS A C 1
ATOM 2112 O O . HIS A 1 257 ? 69.333 24.204 -86.831 1.00 49.56 257 HIS A O 1
ATOM 2118 N N . SER A 1 258 ? 67.782 22.606 -86.483 1.00 40.81 258 SER A N 1
ATOM 2119 C CA . SER A 1 258 ? 68.513 21.356 -86.819 1.00 40.81 258 SER A CA 1
ATOM 2120 C C . SER A 1 258 ? 69.900 21.072 -86.176 1.00 40.81 258 SER A C 1
ATOM 2122 O O . SER A 1 258 ? 70.500 21.917 -85.528 1.00 40.81 258 SER A O 1
ATOM 2124 N N . PRO A 1 259 ? 70.400 19.824 -86.287 1.00 52.22 259 PRO A N 1
ATOM 2125 C CA . PRO A 1 259 ? 70.385 18.803 -85.248 1.00 52.22 259 PRO A CA 1
ATOM 2126 C C . PRO A 1 259 ? 71.736 18.708 -84.526 1.00 52.22 259 PRO A C 1
ATOM 2128 O O . PRO A 1 259 ? 72.708 18.245 -85.121 1.00 52.22 259 PRO A O 1
ATOM 2131 N N . HIS A 1 260 ? 71.805 19.050 -83.242 1.00 43.84 260 HIS A N 1
ATOM 2132 C CA . HIS A 1 260 ? 72.898 18.607 -82.376 1.00 43.84 260 HIS A CA 1
ATOM 2133 C C . HIS A 1 260 ? 72.317 17.886 -81.165 1.00 43.84 260 HIS A C 1
ATOM 2135 O O . HIS A 1 260 ? 71.537 18.443 -80.400 1.00 43.84 260 HIS A O 1
ATOM 2141 N N . THR A 1 261 ? 72.691 16.613 -81.059 1.00 50.72 261 THR A N 1
ATOM 2142 C CA . THR A 1 261 ? 72.513 15.746 -79.901 1.00 50.72 261 THR A CA 1
ATOM 2143 C C . THR A 1 261 ? 73.052 16.469 -78.672 1.00 50.72 261 THR A C 1
ATOM 2145 O O . THR A 1 261 ? 74.260 16.664 -78.556 1.00 50.72 261 THR A O 1
ATOM 2148 N N . ILE A 1 262 ? 72.169 16.889 -77.772 1.00 50.28 262 ILE A N 1
ATOM 2149 C CA . ILE A 1 262 ? 72.559 17.261 -76.417 1.00 50.28 262 ILE A CA 1
ATOM 2150 C C . ILE A 1 262 ? 72.049 16.133 -75.537 1.00 50.28 262 ILE A C 1
ATOM 2152 O O . ILE A 1 262 ? 70.853 15.872 -75.475 1.00 50.28 262 ILE A O 1
ATOM 2156 N N . GLU A 1 263 ? 73.004 15.410 -74.963 1.00 45.56 263 GLU A N 1
ATOM 2157 C CA . GLU A 1 263 ? 72.796 14.333 -74.008 1.00 45.56 263 GLU A CA 1
ATOM 2158 C C . GLU A 1 263 ? 71.853 14.787 -72.888 1.00 45.56 263 GLU A C 1
ATOM 2160 O O . GLU A 1 263 ? 72.093 15.809 -72.238 1.00 45.56 263 GLU A O 1
ATOM 2165 N N . ASP A 1 264 ? 70.806 13.997 -72.647 1.00 45.59 264 ASP A N 1
ATOM 2166 C CA . ASP A 1 264 ? 69.926 14.101 -71.485 1.00 45.59 264 ASP A CA 1
ATOM 2167 C C . ASP A 1 264 ? 70.720 13.799 -70.204 1.00 45.59 264 ASP A C 1
ATOM 2169 O O . ASP A 1 264 ? 70.651 12.716 -69.631 1.00 45.59 264 ASP A O 1
ATOM 2173 N N . ASN A 1 265 ? 71.498 14.773 -69.741 1.00 47.56 265 ASN A N 1
ATOM 2174 C CA . ASN A 1 265 ? 72.105 14.787 -68.416 1.00 47.56 265 ASN A CA 1
ATOM 2175 C C . ASN A 1 265 ? 71.512 15.933 -67.594 1.00 47.56 265 ASN A C 1
ATOM 2177 O O . ASN A 1 265 ? 72.219 16.735 -66.985 1.00 47.56 265 ASN A O 1
ATOM 2181 N N . ILE A 1 266 ? 70.182 15.989 -67.527 1.00 47.28 266 ILE A N 1
ATOM 2182 C CA . ILE A 1 266 ? 69.541 16.513 -66.327 1.00 47.28 266 ILE A CA 1
ATOM 2183 C C . ILE A 1 266 ? 69.345 15.306 -65.427 1.00 47.28 266 ILE A C 1
ATOM 2185 O O . ILE A 1 266 ? 68.359 14.579 -65.531 1.00 47.28 266 ILE A O 1
ATOM 2189 N N . SER A 1 267 ? 70.310 15.098 -64.531 1.00 42.81 267 SER A N 1
ATOM 2190 C CA . SER A 1 267 ? 70.067 14.360 -63.301 1.00 42.81 267 SER A CA 1
ATOM 2191 C C . SER A 1 267 ? 68.877 15.026 -62.624 1.00 42.81 267 SER A C 1
ATOM 2193 O O . SER A 1 267 ? 69.033 16.000 -61.886 1.00 42.81 267 SER A O 1
ATOM 2195 N N . ILE A 1 268 ? 67.673 14.510 -62.878 1.00 45.66 268 ILE A N 1
ATOM 2196 C CA . ILE A 1 268 ? 66.575 14.652 -61.941 1.00 45.66 268 ILE A CA 1
ATOM 2197 C C . ILE A 1 268 ? 67.204 14.167 -60.647 1.00 45.66 268 ILE A C 1
ATOM 2199 O O . ILE A 1 268 ? 67.610 13.003 -60.553 1.00 45.66 268 ILE A O 1
ATOM 2203 N N . MET A 1 269 ? 67.373 15.068 -59.674 1.00 35.88 269 MET A N 1
ATOM 2204 C CA . MET A 1 269 ? 67.486 14.620 -58.302 1.00 35.88 269 MET A CA 1
ATOM 2205 C C . MET A 1 269 ? 66.262 13.742 -58.125 1.00 35.88 269 MET A C 1
ATOM 2207 O O . MET A 1 269 ? 65.148 14.234 -57.956 1.00 35.88 269 MET A O 1
ATOM 2211 N N . THR A 1 270 ? 66.471 12.430 -58.228 1.00 39.00 270 THR A N 1
ATOM 2212 C CA . THR A 1 270 ? 65.623 11.478 -57.560 1.00 39.00 270 THR A CA 1
ATOM 2213 C C . THR A 1 270 ? 65.770 11.948 -56.132 1.00 39.00 270 THR A C 1
ATOM 2215 O O . THR A 1 270 ? 66.759 11.649 -55.460 1.00 39.00 270 THR A O 1
ATOM 2218 N N . ILE A 1 271 ? 64.835 12.794 -55.694 1.00 41.03 271 ILE A N 1
ATOM 2219 C CA . ILE A 1 271 ? 64.433 12.814 -54.311 1.00 41.03 271 ILE A CA 1
ATOM 2220 C C . ILE A 1 271 ? 64.135 11.343 -54.120 1.00 41.03 271 ILE A C 1
ATOM 2222 O O . ILE A 1 271 ? 63.105 10.859 -54.586 1.00 41.03 271 ILE A O 1
ATOM 2226 N N . LYS A 1 272 ? 65.125 10.597 -53.595 1.00 36.91 272 LYS A N 1
ATOM 2227 C CA . LYS A 1 272 ? 64.885 9.291 -53.007 1.00 36.91 272 LYS A CA 1
ATOM 2228 C C . LYS A 1 272 ? 63.636 9.560 -52.231 1.00 36.91 272 LYS A C 1
ATOM 2230 O O . LYS A 1 272 ? 63.705 10.454 -51.382 1.00 36.91 272 LYS A O 1
ATOM 2235 N N . SER A 1 273 ? 62.539 8.921 -52.635 1.00 38.78 273 SER A N 1
ATOM 2236 C CA . SER A 1 273 ? 61.286 8.889 -51.911 1.00 38.78 273 SER A CA 1
ATOM 2237 C C . SER A 1 273 ? 61.739 8.835 -50.475 1.00 38.78 273 SER A C 1
ATOM 2239 O O . SER A 1 273 ? 62.348 7.838 -50.074 1.00 38.78 273 SER A O 1
ATOM 2241 N N . GLY A 1 274 ? 61.699 9.988 -49.791 1.00 30.78 274 GLY A N 1
ATOM 2242 C CA . GLY A 1 274 ? 62.199 10.045 -48.431 1.00 30.78 274 GLY A CA 1
ATOM 2243 C C . GLY A 1 274 ? 61.418 8.934 -47.791 1.00 30.78 274 GLY A C 1
ATOM 2244 O O . GLY A 1 274 ? 60.219 8.890 -48.067 1.00 30.78 274 GLY A O 1
ATOM 2245 N N . ASN A 1 275 ? 62.098 7.980 -47.146 1.00 38.12 275 ASN A N 1
ATOM 2246 C CA . ASN A 1 275 ? 61.439 6.866 -46.494 1.00 38.12 275 ASN A CA 1
ATOM 2247 C C . ASN A 1 275 ? 60.330 7.489 -45.643 1.00 38.12 275 ASN A C 1
ATOM 2249 O O . ASN A 1 275 ? 60.558 7.902 -44.507 1.00 38.12 275 ASN A O 1
ATOM 2253 N N . TYR A 1 276 ? 59.130 7.584 -46.216 1.00 33.62 276 TYR A N 1
ATOM 2254 C CA . TYR A 1 276 ? 57.900 7.467 -45.508 1.00 33.62 276 TYR A CA 1
ATOM 2255 C C . TYR A 1 276 ? 58.097 6.076 -44.988 1.00 33.62 276 TYR A C 1
ATOM 2257 O O . TYR A 1 276 ? 57.980 5.088 -45.710 1.00 33.62 276 TYR A O 1
ATOM 2265 N N . VAL A 1 277 ? 58.601 6.047 -43.757 1.00 32.97 277 VAL A N 1
ATOM 2266 C CA . VAL A 1 277 ? 58.460 4.914 -42.882 1.00 32.97 277 VAL A CA 1
ATOM 2267 C C . VAL A 1 277 ? 57.081 4.383 -43.224 1.00 32.97 277 VAL A C 1
ATOM 2269 O O . VAL A 1 277 ? 56.113 5.152 -43.166 1.00 32.97 277 VAL A O 1
ATOM 2272 N N . GLU A 1 278 ? 57.025 3.140 -43.698 1.00 38.12 278 GLU A N 1
ATOM 2273 C CA . GLU A 1 278 ? 55.806 2.352 -43.702 1.00 38.12 278 GLU A CA 1
ATOM 2274 C C . GLU A 1 278 ? 55.316 2.350 -42.253 1.00 38.12 278 GLU A C 1
ATOM 2276 O O . GLU A 1 278 ? 55.540 1.430 -41.473 1.00 38.12 278 GLU A O 1
ATOM 2281 N N . ASN A 1 279 ? 54.686 3.443 -41.840 1.00 33.06 279 ASN A N 1
ATOM 2282 C CA . ASN A 1 279 ? 53.956 3.546 -40.606 1.00 33.06 279 ASN A CA 1
ATOM 2283 C C . ASN A 1 279 ? 52.619 2.904 -40.910 1.00 33.06 279 ASN A C 1
ATOM 2285 O O . ASN A 1 279 ? 51.610 3.586 -41.012 1.00 33.06 279 ASN A O 1
ATOM 2289 N N . GLY A 1 280 ? 52.690 1.583 -41.082 1.00 32.81 280 GLY A N 1
ATOM 2290 C CA . GLY A 1 280 ? 51.589 0.656 -41.187 1.00 32.81 280 GLY A CA 1
ATOM 2291 C C . GLY A 1 280 ? 50.667 0.907 -42.370 1.00 32.81 280 GLY A C 1
ATOM 2292 O O . GLY A 1 280 ? 50.001 1.930 -42.483 1.00 32.81 280 GLY A O 1
ATOM 2293 N N . THR A 1 281 ? 50.419 -0.153 -43.126 1.00 29.86 281 THR A N 1
ATOM 2294 C CA . THR A 1 281 ? 49.023 -0.556 -43.297 1.00 29.86 281 THR A CA 1
ATOM 2295 C C . THR A 1 281 ? 48.246 -0.215 -42.014 1.00 29.86 281 THR A C 1
ATOM 2297 O O . THR A 1 281 ? 48.617 -0.701 -40.937 1.00 29.86 281 THR A O 1
ATOM 2300 N N . PRO A 1 282 ? 47.178 0.599 -42.055 1.00 36.12 282 PRO A N 1
ATOM 2301 C CA . PRO A 1 282 ? 46.184 0.523 -41.011 1.00 36.12 282 PRO A CA 1
ATOM 2302 C C . PRO A 1 282 ? 45.496 -0.825 -41.226 1.00 36.12 282 PRO A C 1
ATOM 2304 O O . PRO A 1 282 ? 44.447 -0.921 -41.851 1.00 36.12 282 PRO A O 1
ATOM 2307 N N . THR A 1 283 ? 46.124 -1.904 -40.757 1.00 33.84 283 THR A N 1
ATOM 2308 C CA . THR A 1 283 ? 45.391 -3.116 -40.412 1.00 33.84 283 THR A CA 1
ATOM 2309 C C . THR A 1 283 ? 44.267 -2.648 -39.495 1.00 33.84 283 THR A C 1
ATOM 2311 O O . THR A 1 283 ? 44.545 -2.095 -38.420 1.00 33.84 283 THR A O 1
ATOM 2314 N N . SER A 1 284 ? 43.014 -2.818 -39.930 1.00 43.16 284 SER A N 1
ATOM 2315 C CA . SER A 1 284 ? 41.817 -2.445 -39.160 1.00 43.16 284 SER A CA 1
ATOM 2316 C C . SER A 1 284 ? 41.798 -3.078 -37.758 1.00 43.16 284 SER A C 1
ATOM 2318 O O . SER A 1 284 ? 41.116 -2.587 -36.860 1.00 43.16 284 SER A O 1
ATOM 2320 N N . GLU A 1 285 ? 42.668 -4.062 -37.518 1.00 36.34 285 GLU A N 1
ATOM 2321 C CA . GLU A 1 285 ? 42.961 -4.686 -36.230 1.00 36.34 285 GLU A CA 1
ATOM 2322 C C . GLU A 1 285 ? 43.353 -3.710 -35.104 1.00 36.34 285 GLU A C 1
ATOM 2324 O O . GLU A 1 285 ? 43.049 -3.982 -33.943 1.00 36.34 285 GLU A O 1
ATOM 2329 N N . LYS A 1 286 ? 44.006 -2.562 -35.367 1.00 32.56 286 LYS A N 1
ATOM 2330 C CA . LYS A 1 286 ? 44.414 -1.642 -34.272 1.00 32.56 286 LYS A CA 1
ATOM 2331 C C . LYS A 1 286 ? 43.262 -0.795 -33.718 1.00 32.56 286 LYS A C 1
ATOM 2333 O O . LYS A 1 286 ? 43.294 -0.441 -32.538 1.00 32.56 286 LYS A O 1
ATOM 2338 N N . SER A 1 287 ? 42.245 -0.489 -34.525 1.00 38.88 287 SER A N 1
ATOM 2339 C CA . SER A 1 287 ? 41.013 0.172 -34.064 1.00 38.88 287 SER A CA 1
ATOM 2340 C C . SER A 1 287 ? 39.999 -0.825 -33.504 1.00 38.88 287 SER A C 1
ATOM 2342 O O . SER A 1 287 ? 39.354 -0.524 -32.500 1.00 38.88 287 SER A O 1
ATOM 2344 N N . GLU A 1 288 ? 39.925 -2.033 -34.072 1.00 37.66 288 GLU A N 1
ATOM 2345 C CA . GLU A 1 288 ? 39.101 -3.126 -33.540 1.00 37.66 288 GLU A CA 1
ATOM 2346 C C . GLU A 1 288 ? 39.587 -3.584 -32.157 1.00 37.66 288 GLU A C 1
ATOM 2348 O O . GLU A 1 288 ? 38.767 -3.772 -31.260 1.00 37.66 288 GLU A O 1
ATOM 2353 N N . ASN A 1 289 ? 40.906 -3.639 -31.917 1.00 37.84 289 ASN A N 1
ATOM 2354 C CA . ASN A 1 289 ? 41.462 -4.018 -30.610 1.00 37.84 289 ASN A CA 1
ATOM 2355 C C . ASN A 1 289 ? 41.184 -3.011 -29.481 1.00 37.84 289 ASN A C 1
ATOM 2357 O O . ASN A 1 289 ? 41.155 -3.384 -28.308 1.00 37.84 289 ASN A O 1
ATOM 2361 N N . LYS A 1 290 ? 40.953 -1.729 -29.798 1.00 38.53 290 LYS A N 1
ATOM 2362 C CA . LYS A 1 290 ? 40.521 -0.752 -28.785 1.00 38.53 290 LYS A CA 1
ATOM 2363 C C . LYS A 1 290 ? 39.045 -0.930 -28.429 1.00 38.53 290 LYS A C 1
ATOM 2365 O O . LYS A 1 290 ? 38.726 -0.911 -27.244 1.00 38.53 290 LYS A O 1
ATOM 2370 N N . LEU A 1 291 ? 38.170 -1.170 -29.408 1.00 37.12 291 LEU A N 1
ATOM 2371 C CA . LEU A 1 291 ? 36.745 -1.454 -29.181 1.00 37.12 291 LEU A CA 1
ATOM 2372 C C . LEU A 1 291 ? 36.513 -2.811 -28.490 1.00 37.12 291 LEU A C 1
ATOM 2374 O O . LEU A 1 291 ? 35.709 -2.882 -27.563 1.00 37.12 291 LEU A O 1
ATOM 2378 N N . SER A 1 292 ? 37.260 -3.864 -28.835 1.00 35.66 292 SER A N 1
ATOM 2379 C CA . SER A 1 292 ? 37.148 -5.181 -28.182 1.00 35.66 292 SER A CA 1
ATOM 2380 C C . SER A 1 292 ? 37.587 -5.162 -26.706 1.00 35.66 292 SER A C 1
ATOM 2382 O O . SER A 1 292 ? 37.028 -5.882 -25.874 1.00 35.66 292 SER A O 1
ATOM 2384 N N . SER A 1 293 ? 38.516 -4.272 -26.333 1.00 37.22 293 SER A N 1
ATOM 2385 C CA . SER A 1 293 ? 38.905 -4.048 -24.931 1.00 37.22 293 SER A CA 1
ATOM 2386 C C . SER A 1 293 ? 37.807 -3.397 -24.069 1.00 37.22 293 SER A C 1
ATOM 2388 O O . SER A 1 293 ? 37.814 -3.563 -22.849 1.00 37.22 293 SER A O 1
ATOM 2390 N N . PHE A 1 294 ? 36.836 -2.704 -24.685 1.00 37.56 294 PHE A N 1
ATOM 2391 C CA . PHE A 1 294 ? 35.674 -2.143 -23.983 1.00 37.56 294 PHE A CA 1
ATOM 2392 C C . PHE A 1 294 ? 34.595 -3.199 -23.702 1.00 37.56 294 PHE A C 1
ATOM 2394 O O . PHE A 1 294 ? 33.903 -3.100 -22.691 1.00 37.56 294 PHE A O 1
ATOM 2401 N N . PHE A 1 295 ? 34.491 -4.241 -24.534 1.00 39.25 295 PHE A N 1
ATOM 2402 C CA . PHE A 1 295 ? 33.492 -5.311 -24.397 1.00 39.25 295 PHE A CA 1
ATOM 2403 C C . PHE A 1 295 ? 33.963 -6.536 -23.587 1.00 39.25 295 PHE A C 1
ATOM 2405 O O . PHE A 1 295 ? 33.172 -7.441 -23.339 1.00 39.25 295 PHE A O 1
ATOM 2412 N N . THR A 1 296 ? 35.221 -6.585 -23.126 1.00 40.44 296 THR A N 1
ATOM 2413 C CA . THR A 1 296 ? 35.784 -7.756 -22.411 1.00 40.44 296 THR A CA 1
ATOM 2414 C C . THR A 1 296 ? 35.929 -7.601 -20.895 1.00 40.44 296 THR A C 1
ATOM 2416 O O . THR A 1 296 ? 36.528 -8.457 -20.244 1.00 40.44 296 THR A O 1
ATOM 2419 N N . LYS A 1 297 ? 35.333 -6.580 -20.266 1.00 43.12 297 LYS A N 1
ATOM 2420 C CA . LYS A 1 297 ? 35.264 -6.518 -18.796 1.00 43.12 297 LYS A CA 1
ATOM 2421 C C . LYS A 1 297 ? 33.836 -6.656 -18.280 1.00 43.12 297 LYS A C 1
ATOM 2423 O O . LYS A 1 297 ? 33.080 -5.695 -18.245 1.00 43.12 297 LYS A O 1
ATOM 2428 N N . LYS A 1 298 ? 33.603 -7.864 -17.749 1.00 36.91 298 LYS A N 1
ATOM 2429 C CA . LYS A 1 298 ? 32.465 -8.374 -16.970 1.00 36.91 298 LYS A CA 1
ATOM 2430 C C . LYS A 1 298 ? 31.322 -8.959 -17.800 1.00 36.91 298 LYS A C 1
ATOM 2432 O O . LYS A 1 298 ? 30.328 -8.301 -18.079 1.00 36.91 298 LYS A O 1
ATOM 2437 N N . SER A 1 299 ? 31.406 -10.269 -18.033 1.00 35.12 299 SER A N 1
ATOM 2438 C CA . SER A 1 299 ? 30.208 -11.110 -17.966 1.00 35.12 299 SER A CA 1
ATOM 2439 C C . SER A 1 299 ? 29.453 -10.789 -16.664 1.00 35.12 299 SER A C 1
ATOM 2441 O O . SER A 1 299 ? 30.115 -10.606 -15.632 1.00 35.12 299 SER A O 1
ATOM 2443 N N . PRO A 1 300 ? 28.109 -10.734 -16.654 1.00 37.78 300 PRO A N 1
ATOM 2444 C CA . PRO A 1 300 ? 27.368 -10.681 -15.401 1.00 37.78 300 PRO A CA 1
ATOM 2445 C C . PRO A 1 300 ? 27.766 -11.907 -14.565 1.00 37.78 300 PRO A C 1
ATOM 2447 O O . PRO A 1 300 ? 27.916 -12.994 -15.138 1.00 37.78 300 PRO A O 1
ATOM 2450 N N . PRO A 1 301 ? 27.973 -11.781 -13.243 1.00 34.31 301 PRO A N 1
ATOM 2451 C CA . PRO A 1 301 ? 28.220 -12.945 -12.404 1.00 34.31 301 PRO A CA 1
ATOM 2452 C C . PRO A 1 301 ? 27.076 -13.947 -12.597 1.00 34.31 301 PRO A C 1
ATOM 2454 O O . PRO A 1 301 ? 25.909 -13.577 -12.475 1.00 34.31 301 PRO A O 1
ATOM 2457 N N . LYS A 1 302 ? 27.393 -15.220 -12.862 1.00 45.09 302 LYS A N 1
ATOM 2458 C CA . LYS A 1 302 ? 26.426 -16.336 -12.886 1.00 45.09 302 LYS A CA 1
ATOM 2459 C C . LYS A 1 302 ? 25.879 -16.673 -11.482 1.00 45.09 302 LYS A C 1
ATOM 2461 O O . LYS A 1 302 ? 25.661 -17.832 -11.167 1.00 45.09 302 LYS A O 1
ATOM 2466 N N . GLN A 1 303 ? 25.681 -15.678 -10.622 1.00 41.12 303 GLN A N 1
ATOM 2467 C CA . GLN A 1 303 ? 25.412 -15.893 -9.200 1.00 41.12 303 GLN A CA 1
ATOM 2468 C C . GLN A 1 303 ? 24.459 -14.843 -8.612 1.00 41.12 303 GLN A C 1
ATOM 2470 O O . GLN A 1 303 ? 24.641 -14.400 -7.490 1.00 41.12 303 GLN A O 1
ATOM 2475 N N . ILE A 1 304 ? 23.459 -14.398 -9.384 1.00 36.22 304 ILE A N 1
ATOM 2476 C CA . ILE A 1 304 ? 22.410 -13.481 -8.882 1.00 36.22 304 ILE A CA 1
ATOM 2477 C C . ILE A 1 304 ? 20.994 -14.057 -9.094 1.00 36.22 304 ILE A C 1
ATOM 2479 O O . ILE A 1 304 ? 20.003 -13.415 -8.780 1.00 36.22 304 ILE A O 1
ATOM 2483 N N . VAL A 1 305 ? 20.854 -15.298 -9.577 1.00 35.00 305 VAL A N 1
ATOM 2484 C CA . VAL A 1 305 ? 19.521 -15.903 -9.795 1.00 35.00 305 VAL A CA 1
ATOM 2485 C C . VAL A 1 305 ? 19.130 -16.910 -8.699 1.00 35.00 305 VAL A C 1
ATOM 2487 O O . VAL A 1 305 ? 17.947 -17.181 -8.539 1.00 35.00 305 VAL A O 1
ATOM 2490 N N . GLU A 1 306 ? 20.071 -17.392 -7.877 1.00 34.88 306 GLU A N 1
ATOM 2491 C CA . GLU A 1 306 ? 19.783 -18.377 -6.810 1.00 34.88 306 GLU A CA 1
ATOM 2492 C C . GLU A 1 306 ? 19.682 -17.800 -5.384 1.00 34.88 306 GLU A C 1
ATOM 2494 O O . GLU A 1 306 ? 19.193 -18.490 -4.500 1.00 34.88 306 GLU A O 1
ATOM 2499 N N . GLU A 1 307 ? 20.045 -16.534 -5.140 1.00 37.62 307 GLU A N 1
ATOM 2500 C CA . GLU A 1 307 ? 20.002 -15.933 -3.785 1.00 37.62 307 GLU A CA 1
ATOM 2501 C C . GLU A 1 307 ? 18.814 -14.984 -3.532 1.00 37.62 307 GLU A C 1
ATOM 2503 O O . GLU A 1 307 ? 18.661 -14.460 -2.432 1.00 37.62 307 GLU A O 1
ATOM 2508 N N . LEU A 1 308 ? 17.926 -14.764 -4.510 1.00 35.91 308 LEU A N 1
ATOM 2509 C CA . LEU A 1 308 ? 16.801 -13.820 -4.365 1.00 35.91 308 LEU A CA 1
ATOM 2510 C C . LEU A 1 308 ? 15.531 -14.408 -3.723 1.00 35.91 308 LEU A C 1
ATOM 2512 O O . LEU A 1 308 ? 14.530 -13.704 -3.603 1.00 35.91 308 LEU A O 1
ATOM 2516 N N . TRP A 1 309 ? 15.577 -15.662 -3.272 1.00 39.12 309 TRP A N 1
ATOM 2517 C CA . TRP A 1 309 ? 14.525 -16.284 -2.463 1.00 39.12 309 TRP A CA 1
ATOM 2518 C C . TRP A 1 309 ? 15.131 -17.046 -1.281 1.00 39.12 309 TRP A C 1
ATOM 2520 O O . TRP A 1 309 ? 15.110 -18.272 -1.230 1.00 39.12 309 TRP A O 1
ATOM 2530 N N . VAL A 1 310 ? 15.640 -16.305 -0.298 1.00 39.94 310 VAL A N 1
ATOM 2531 C CA . VAL A 1 310 ? 15.681 -16.798 1.084 1.00 39.94 310 VAL A CA 1
ATOM 2532 C C . VAL A 1 310 ? 14.405 -16.285 1.747 1.00 39.94 310 VAL A C 1
ATOM 2534 O O . VAL A 1 310 ? 14.195 -15.076 1.845 1.00 39.94 310 VAL A O 1
ATOM 2537 N N . ALA A 1 311 ? 13.503 -17.201 2.107 1.00 40.34 311 ALA A N 1
ATOM 2538 C CA . ALA A 1 311 ? 12.328 -16.868 2.907 1.00 40.34 311 ALA A CA 1
ATOM 2539 C C . ALA A 1 311 ? 12.792 -16.186 4.212 1.00 40.34 311 ALA A C 1
ATOM 2541 O O . ALA A 1 311 ? 13.787 -16.636 4.778 1.00 40.34 311 ALA A O 1
ATOM 2542 N N . PRO A 1 312 ? 12.137 -15.115 4.693 1.00 40.38 312 PRO A N 1
ATOM 2543 C CA . PRO A 1 312 ? 12.501 -14.540 5.980 1.00 40.38 312 PRO A CA 1
ATOM 2544 C C . PRO A 1 312 ? 12.222 -15.570 7.079 1.00 40.38 312 PRO A C 1
ATOM 2546 O O . PRO A 1 312 ? 11.128 -16.137 7.103 1.00 40.38 312 PRO A O 1
ATOM 2549 N N . ASP A 1 313 ? 13.194 -15.792 7.966 1.00 42.78 313 ASP A N 1
ATOM 2550 C CA . ASP A 1 313 ? 13.011 -16.565 9.196 1.00 42.78 313 ASP A CA 1
ATOM 2551 C C . ASP A 1 313 ? 11.772 -16.056 9.960 1.00 42.78 313 ASP A C 1
ATOM 2553 O O . ASP A 1 313 ? 11.577 -14.848 10.117 1.00 42.78 313 ASP A O 1
ATOM 2557 N N . GLU A 1 314 ? 10.927 -16.978 10.428 1.00 44.88 314 GLU A N 1
ATOM 2558 C CA . GLU A 1 314 ? 9.600 -16.717 11.016 1.00 44.88 314 GLU A CA 1
ATOM 2559 C C . GLU A 1 314 ? 9.601 -15.967 12.372 1.00 44.88 314 GLU A C 1
ATOM 2561 O O . GLU A 1 314 ? 8.536 -15.754 12.944 1.00 44.88 314 GLU A O 1
ATOM 2566 N N . ASP A 1 315 ? 10.736 -15.480 12.882 1.00 50.03 315 ASP A N 1
ATOM 2567 C CA . ASP A 1 315 ? 10.862 -15.040 14.284 1.00 50.03 315 ASP A CA 1
ATOM 2568 C C . ASP A 1 315 ? 11.237 -13.560 14.483 1.00 50.03 315 ASP A C 1
ATOM 2570 O O . ASP A 1 315 ? 12.153 -13.225 15.235 1.00 50.03 315 ASP A O 1
ATOM 2574 N N . ILE A 1 316 ? 10.493 -12.626 13.880 1.00 42.56 316 ILE A N 1
ATOM 2575 C CA . ILE A 1 316 ? 10.508 -11.223 14.340 1.00 42.56 316 ILE A CA 1
ATOM 2576 C C . ILE A 1 316 ? 9.084 -10.662 14.405 1.00 42.56 316 ILE A C 1
ATOM 2578 O O . ILE A 1 316 ? 8.654 -9.861 13.575 1.00 42.56 316 ILE A O 1
ATOM 2582 N N . LEU A 1 317 ? 8.344 -11.062 15.440 1.00 42.41 317 LEU A N 1
ATOM 2583 C CA . LEU A 1 317 ? 7.193 -10.297 15.920 1.00 42.41 317 LEU A CA 1
ATOM 2584 C C . LEU A 1 317 ? 7.686 -9.214 16.898 1.00 42.41 317 LEU A C 1
ATOM 2586 O O . LEU A 1 317 ? 8.452 -9.531 17.813 1.00 42.41 317 LEU A O 1
ATOM 2590 N N . PRO A 1 318 ? 7.259 -7.944 16.770 1.00 43.47 318 PRO A N 1
ATOM 2591 C CA . PRO A 1 318 ? 7.549 -6.938 17.783 1.00 43.47 318 PRO A CA 1
ATOM 2592 C C . PRO A 1 318 ? 6.834 -7.301 19.092 1.00 43.47 318 PRO A C 1
ATOM 2594 O O . PRO A 1 318 ? 5.616 -7.474 19.126 1.00 43.47 318 PRO A O 1
ATOM 2597 N N . GLN A 1 319 ? 7.603 -7.417 20.175 1.00 45.44 319 GLN A N 1
ATOM 2598 C CA . GLN A 1 319 ? 7.085 -7.584 21.533 1.00 45.44 319 GLN A CA 1
ATOM 2599 C C . GLN A 1 319 ? 6.300 -6.320 21.918 1.00 45.44 319 GLN A C 1
ATOM 2601 O O . GLN A 1 319 ? 6.878 -5.243 22.055 1.00 45.44 319 GLN A O 1
ATOM 2606 N N . ILE A 1 320 ? 4.979 -6.447 22.053 1.00 49.84 320 ILE A N 1
ATOM 2607 C CA . ILE A 1 320 ? 4.108 -5.393 22.584 1.00 49.84 320 ILE A CA 1
ATOM 2608 C C . ILE A 1 320 ? 4.255 -5.401 24.110 1.00 49.84 320 ILE A C 1
ATOM 2610 O O . ILE A 1 320 ? 4.002 -6.427 24.741 1.00 49.84 320 ILE A O 1
ATOM 2614 N N . ASP A 1 321 ? 4.662 -4.270 24.693 1.00 53.16 321 ASP A N 1
ATOM 2615 C CA . ASP A 1 321 ? 4.713 -4.077 26.146 1.00 53.16 321 ASP A CA 1
ATOM 2616 C C . ASP A 1 321 ? 3.280 -4.104 26.722 1.00 53.16 321 ASP A C 1
ATOM 2618 O O . ASP A 1 321 ? 2.451 -3.277 26.326 1.00 53.16 321 ASP A O 1
ATOM 2622 N N . PRO A 1 322 ? 2.953 -5.019 27.656 1.00 51.41 322 PRO A N 1
ATOM 2623 C CA . PRO A 1 322 ? 1.637 -5.081 28.290 1.00 51.41 322 PRO A CA 1
ATOM 2624 C C . PRO A 1 322 ? 1.243 -3.823 29.085 1.00 51.41 322 PRO A C 1
ATOM 2626 O O . PRO A 1 322 ? 0.083 -3.715 29.481 1.00 51.41 322 PRO A O 1
ATOM 2629 N N . ASN A 1 323 ? 2.177 -2.899 29.344 1.00 44.22 323 ASN A N 1
ATOM 2630 C CA . ASN A 1 323 ? 1.974 -1.719 30.188 1.00 44.22 323 ASN A CA 1
ATOM 2631 C C . ASN A 1 323 ? 1.977 -0.375 29.442 1.00 44.22 323 ASN A C 1
ATOM 2633 O O . ASN A 1 323 ? 1.985 0.669 30.098 1.00 44.22 323 ASN A O 1
ATOM 2637 N N . ASP A 1 324 ? 1.939 -0.349 28.106 1.00 51.75 324 ASP A N 1
ATOM 2638 C CA . ASP A 1 324 ? 1.822 0.925 27.386 1.00 51.75 324 ASP A CA 1
ATOM 2639 C C . ASP A 1 324 ? 0.397 1.502 27.516 1.00 51.75 324 ASP A C 1
ATOM 2641 O O . ASP A 1 324 ? -0.523 1.187 26.761 1.00 51.75 324 ASP A O 1
ATOM 2645 N N . THR A 1 325 ? 0.194 2.334 28.542 1.00 50.44 325 THR A N 1
ATOM 2646 C CA . THR A 1 325 ? -1.081 2.999 28.865 1.00 50.44 325 THR A CA 1
ATOM 2647 C C . THR A 1 325 ? -1.366 4.262 28.043 1.00 50.44 325 THR A C 1
ATOM 2649 O O . THR A 1 325 ? -2.274 5.015 28.391 1.00 50.44 325 THR A O 1
ATOM 2652 N N . ASN A 1 326 ? -0.640 4.526 26.953 1.00 46.66 326 ASN A N 1
ATOM 2653 C CA . ASN A 1 326 ? -0.937 5.658 26.070 1.00 46.66 326 ASN A CA 1
ATOM 2654 C C . ASN A 1 326 ? -1.765 5.240 24.844 1.00 46.66 326 ASN A C 1
ATOM 2656 O O . ASN A 1 326 ? -1.251 5.201 23.726 1.00 46.66 326 ASN A O 1
ATOM 2660 N N . LEU A 1 327 ? -3.070 5.005 25.039 1.00 41.00 327 LEU A N 1
ATOM 2661 C CA . LEU A 1 327 ? -4.074 4.985 23.961 1.00 41.00 327 LEU A CA 1
ATOM 2662 C C . LEU A 1 327 ? -5.404 5.626 24.368 1.00 41.00 327 LEU A C 1
ATOM 2664 O O . LEU A 1 327 ? -5.959 5.243 25.421 1.00 41.00 327 LEU A O 1
#

Secondary structure (DSSP, 8-state):
-PPPHHHHB--GGGHHHHHHHHHHT------HHHHHHHHH-HHHHHHHHHHHHHHHHHHHHHHHHHHIIIIIIHHHHHHHHHHHHHHHHHHHHHHHHHHHHHHHHHHHHHHHHHHHHHHHHHHHHHHTTTT--THHHHHHHHHHHHHHHHHHHHHHHHHHHHHHHHHHHHHHHHHHHHHHHHHHHHHHHHHHHHHHHHHHHHHHHHHHHHHHHHHHHHHHHHHTT--HHHHHHHHHHHH--BS-PPPPPPP------S-------------------------THHHHHHHHHHHSS-PPPS-SSSSS--PPPS-------TT----

InterPro domains:
  IPR027267 AH/BAR domain superfamily [G3DSA:1.20.1270.60] (7-266)
  IPR027267 AH/BAR domain superfamily [SSF103657] (4-255)
  IPR031160 F-BAR domain [PS51741] (1-231)

Radius of gyration: 52.71 Å; chains: 1; bounding box: 115×46×163 Å